Protein AF-A0A381YQD8-F1 (afdb_monomer)

Nearest PDB structures (foldseek):
  7cs5-assembly2_B  TM=6.255E-01  e=5.234E-01  Isatis tinctoria
  7cs8-assembly3_D  TM=5.989E-01  e=6.266E-01  Isatis tinctoria
  7cs6-assembly3_D  TM=5.491E-01  e=5.557E-01  Isatis tinctoria
  7cs6-assembly1_A  TM=5.492E-01  e=8.982E-01  Isatis tinctoria
  7cs4-assembly3_D  TM=5.505E-01  e=9.538E-01  Isatis tinctoria

Solvent-accessible surface area (backbone atoms only — not comparable to full-atom values): 13674 Å² total; per-residue (Å²): 61,40,41,60,42,48,83,52,38,51,61,46,43,26,57,56,71,33,52,57,56,94,80,40,80,40,36,38,32,33,15,45,89,93,20,38,68,34,30,52,37,39,42,54,53,38,46,75,72,71,41,49,61,48,72,42,50,60,88,48,46,27,66,57,33,54,73,45,79,85,61,90,80,53,38,36,56,48,69,80,65,54,73,66,57,50,50,51,51,52,48,29,41,36,72,17,55,72,41,85,61,46,48,26,30,78,45,73,44,62,42,98,84,70,48,69,48,100,54,46,28,44,30,42,57,65,34,79,94,74,70,41,65,81,45,75,32,60,46,58,77,60,56,65,68,61,42,24,47,22,74,69,51,63,71,67,70,44,76,78,34,96,44,48,41,78,36,49,89,78,60,27,36,38,35,51,48,70,78,60,90,66,50,81,75,62,79,50,62,64,63,51,48,54,52,47,51,51,53,52,52,49,52,51,52,49,32,67,75,62,32,69,71,37,46,47,42,32,30,51,80,68,56,92,57,72,59,42,49,58,46,53,50,53,41,42,76,74,59,36,42,77,46,89,124

Foldseek 3Di:
DEFEFDPLLVVSLLQLVLDDCVVPVEYEHEYAPVRQQLSVLSCVVCVVVVHHYDYDYLVCLLVVLLVPQVDDAAAYEDDPDDPVSSVSNQVSCCNRNVDRHWYKYWDFCQPPVRRTDLWIWIWTDDDVVVPDDTDITTGDFDDPVSLCSSQVHDPVVVVVAPQWDQDSSVSAIEREDEDDPPQVVPQDLVNLVVVLVVLLVVVVVCCVRRNPVRYAYEYEDFDPDHNSVVSVVVCVVSRYDYDPD

Sequence (245 aa):
MILPVGTSPVHVLRLALSLPPERFQNIILLVTERTADYGRRIHEILCSEGHQAEVIEGESLEGVLKQRTEVSDFSIIMGPGRKRDSLLMWRSVVSGAEKIPHIWVHHNVITSKGNTKDWEYIKALPNDFLGVKKEKHRLPEIEVENACLAYGFDPSDLEADDELEWDSRKCKFVLTVSPPSGAHTIHTKKGVQDWENLVLNKAQRIRKAFGMHAVEVWHTPLPSKGWWLTAKQRLTDAGFRGANK

Radius of gyration: 21.85 Å; Cα contacts (8 Å, |Δi|>4): 395; chains: 1; bounding box: 53×37×63 Å

pLDDT: mean 87.94, std 9.99, range [38.5, 97.94]

Secondary structure (DSSP, 8-state):
-EEE--S-HHHHHHHHHTS-TTT-S-EEEEE-GGGHHHHHHHHHHHHHTT--EEEEEGGGHHHHHHT-TT----EEEESSS-HHHHHHHHHHHHHHHSS-PEEEEEEEEE-TTSPEEEEEEEEEPPBGGGTB---EEEPPP--HHHHHHHHT--THHHHT-TTEEEETTTTEEEEEE-PPTTGGG---HHHHHHHHHHHHHHHHHHHHHH-TTTEEEEEPPPPSSTHHHHHHHHHHHTTEEEP--

Mean predicted aligned error: 6.21 Å

Organism: NCBI:txid408172

Structure (mmCIF, N/CA/C/O backbone):
data_AF-A0A381YQD8-F1
#
_entry.id   AF-A0A381YQD8-F1
#
loop_
_atom_site.group_PDB
_atom_site.id
_atom_site.type_symbol
_atom_site.label_atom_id
_atom_site.label_alt_id
_atom_site.label_comp_id
_atom_site.label_asym_id
_atom_site.label_entity_id
_atom_site.label_seq_id
_atom_site.pdbx_PDB_ins_code
_atom_site.Cartn_x
_atom_site.Cartn_y
_atom_site.Cartn_z
_atom_site.occupancy
_atom_site.B_iso_or_equiv
_atom_site.auth_seq_id
_atom_site.auth_comp_id
_atom_site.auth_asym_id
_atom_site.auth_atom_id
_atom_site.pdbx_PDB_model_num
ATOM 1 N N . MET A 1 1 ? -9.158 -0.879 16.970 1.00 93.62 1 MET A N 1
ATOM 2 C CA . MET A 1 1 ? -8.639 0.106 15.990 1.00 93.62 1 MET A CA 1
ATOM 3 C C . MET A 1 1 ? -9.416 -0.051 14.698 1.00 93.62 1 MET A C 1
ATOM 5 O O . MET A 1 1 ? -9.720 -1.182 14.368 1.00 93.62 1 MET A O 1
ATOM 9 N N . ILE A 1 2 ? -9.720 1.026 13.974 1.00 95.06 2 ILE A N 1
ATOM 10 C CA . ILE A 1 2 ? -10.342 0.977 12.644 1.00 95.06 2 ILE A CA 1
ATOM 11 C C . ILE A 1 2 ? -9.352 1.529 11.615 1.00 95.06 2 ILE A C 1
ATOM 13 O O . ILE A 1 2 ? -8.903 2.674 11.738 1.00 95.06 2 ILE A O 1
ATOM 17 N N . LEU A 1 3 ? -9.003 0.707 10.625 1.00 93.88 3 LEU A N 1
ATOM 18 C CA . LEU A 1 3 ? -8.021 0.991 9.581 1.00 93.88 3 LEU A CA 1
ATOM 19 C C . LEU A 1 3 ? -8.691 0.939 8.197 1.00 93.88 3 LEU A C 1
ATOM 21 O O . LEU A 1 3 ? -9.149 -0.130 7.801 1.00 93.88 3 LEU A O 1
ATOM 25 N N . PRO A 1 4 ? -8.741 2.042 7.428 1.00 92.88 4 PRO A N 1
ATOM 26 C CA . PRO A 1 4 ? -9.221 2.012 6.058 1.00 92.88 4 PRO A CA 1
ATOM 27 C C . PRO A 1 4 ? -8.206 1.314 5.150 1.00 92.88 4 PRO A C 1
ATOM 29 O O . PRO A 1 4 ? -7.024 1.670 5.111 1.00 92.88 4 PRO A O 1
ATOM 32 N N . VAL A 1 5 ? -8.685 0.340 4.380 1.00 91.75 5 VAL A N 1
ATOM 33 C CA . VAL A 1 5 ? -7.887 -0.410 3.410 1.00 91.75 5 VAL A CA 1
ATOM 34 C C . VAL A 1 5 ? -7.952 0.282 2.050 1.00 91.75 5 VAL A C 1
ATOM 36 O O . VAL A 1 5 ? -8.995 0.308 1.391 1.00 91.75 5 VAL A O 1
ATOM 39 N N . GLY A 1 6 ? -6.822 0.858 1.635 1.00 88.06 6 GLY A N 1
ATOM 40 C CA . GLY A 1 6 ? -6.647 1.511 0.334 1.00 88.06 6 GLY A CA 1
ATOM 41 C C . GLY A 1 6 ? -5.950 0.631 -0.710 1.00 88.06 6 GLY A C 1
ATOM 42 O O . GLY A 1 6 ? -5.865 -0.583 -0.573 1.00 88.06 6 GLY A O 1
ATOM 43 N N . THR A 1 7 ? -5.396 1.264 -1.749 1.00 87.69 7 THR A N 1
ATOM 44 C CA . THR A 1 7 ? -4.649 0.592 -2.834 1.00 87.69 7 THR A CA 1
ATOM 45 C C . THR A 1 7 ? -3.192 0.263 -2.487 1.00 87.69 7 THR A C 1
ATOM 47 O O . THR A 1 7 ? -2.464 -0.252 -3.329 1.00 87.69 7 THR A O 1
ATOM 50 N N . SER A 1 8 ? -2.760 0.570 -1.260 1.00 87.88 8 SER A N 1
ATOM 51 C CA . SER A 1 8 ? -1.451 0.201 -0.713 1.00 87.88 8 SER A CA 1
ATOM 52 C C . SER A 1 8 ? -1.648 -0.732 0.492 1.00 87.88 8 SER A C 1
ATOM 54 O O . SER A 1 8 ? -1.527 -0.290 1.639 1.00 87.88 8 SER A O 1
ATOM 56 N N . PRO A 1 9 ? -2.038 -2.001 0.262 1.00 92.06 9 PRO A N 1
ATOM 57 C CA . PRO A 1 9 ? -2.331 -2.964 1.323 1.00 92.06 9 PRO A CA 1
ATOM 58 C C . PRO A 1 9 ? -1.159 -3.191 2.274 1.00 92.06 9 PRO A C 1
ATOM 60 O O . PRO A 1 9 ? -1.366 -3.245 3.482 1.00 92.06 9 PRO A O 1
ATOM 63 N N . VAL A 1 10 ? 0.079 -3.232 1.773 1.00 93.25 10 VAL A N 1
ATOM 64 C CA . VAL A 1 10 ? 1.254 -3.446 2.633 1.00 93.25 10 VAL A CA 1
ATOM 65 C C . VAL A 1 10 ? 1.461 -2.294 3.614 1.00 93.25 10 VAL A C 1
ATOM 67 O O . VAL A 1 10 ? 1.830 -2.518 4.764 1.00 93.25 10 VAL A O 1
ATOM 70 N N . HIS A 1 11 ? 1.160 -1.055 3.218 1.00 90.25 11 HIS A N 1
ATOM 71 C CA . HIS A 1 11 ? 1.213 0.060 4.160 1.00 90.25 11 HIS A CA 1
ATOM 72 C C . HIS A 1 11 ? 0.168 -0.091 5.277 1.00 90.25 11 HIS A C 1
ATOM 74 O O . HIS A 1 11 ? 0.460 0.185 6.437 1.00 90.25 11 HIS A O 1
ATOM 80 N N . VAL A 1 12 ? -1.031 -0.581 4.951 1.00 92.62 12 VAL A N 1
ATOM 81 C CA . VAL A 1 12 ? -2.079 -0.866 5.946 1.00 92.62 12 VAL A CA 1
ATOM 82 C C . VAL A 1 12 ? -1.669 -2.019 6.863 1.00 92.62 12 VAL A C 1
ATOM 84 O O . VAL A 1 12 ? -1.849 -1.913 8.074 1.00 92.62 12 VAL A O 1
ATOM 87 N N . LEU A 1 13 ? -1.049 -3.068 6.316 1.00 95.38 13 LEU A N 1
ATOM 88 C CA . LEU A 1 13 ? -0.495 -4.178 7.091 1.00 95.38 13 LEU A CA 1
ATOM 89 C C . LEU A 1 13 ? 0.556 -3.694 8.100 1.00 95.38 13 LEU A C 1
ATOM 91 O O . LEU A 1 13 ? 0.474 -4.039 9.275 1.00 95.38 13 LEU A O 1
ATOM 95 N N . ARG A 1 14 ? 1.485 -2.819 7.688 1.00 93.69 14 ARG A N 1
ATOM 96 C CA . ARG A 1 14 ? 2.467 -2.198 8.600 1.00 93.69 14 ARG A CA 1
ATOM 97 C C . ARG A 1 14 ? 1.800 -1.448 9.739 1.00 93.69 14 ARG A C 1
ATOM 99 O O . ARG A 1 14 ? 2.228 -1.549 10.885 1.00 93.69 14 ARG A O 1
ATOM 106 N N . LEU A 1 15 ? 0.757 -0.681 9.423 1.00 93.69 15 LEU A N 1
ATOM 107 C CA . LEU A 1 15 ? 0.005 0.058 10.431 1.00 93.69 15 LEU A CA 1
ATOM 108 C C . LEU A 1 15 ? -0.646 -0.901 11.424 1.00 93.69 15 LEU A C 1
ATOM 110 O O . LEU A 1 15 ? -0.526 -0.668 12.620 1.00 93.69 15 LEU A O 1
ATOM 114 N N . ALA A 1 16 ? -1.264 -1.982 10.951 1.00 95.19 16 ALA A N 1
ATOM 115 C CA . ALA A 1 16 ? -1.908 -2.980 11.796 1.00 95.19 16 ALA A CA 1
ATOM 116 C C . ALA A 1 16 ? -0.915 -3.739 12.696 1.00 95.19 16 ALA A C 1
ATOM 118 O O . ALA A 1 16 ? -1.123 -3.785 13.904 1.00 95.19 16 ALA A O 1
ATOM 119 N N . LEU A 1 17 ? 0.192 -4.241 12.140 1.00 95.50 17 LEU A N 1
ATOM 120 C CA . LEU A 1 17 ? 1.226 -4.971 12.891 1.00 95.50 17 LEU A CA 1
ATOM 121 C C . LEU A 1 17 ? 1.981 -4.088 13.896 1.00 95.50 17 LEU A C 1
ATOM 123 O O . LEU A 1 17 ? 2.550 -4.583 14.861 1.00 95.50 17 LEU A O 1
ATOM 127 N N . SER A 1 18 ? 1.980 -2.765 13.708 1.00 94.12 18 SER A N 1
ATOM 128 C CA . SER A 1 18 ? 2.564 -1.842 14.690 1.00 94.12 18 SER A CA 1
ATOM 129 C C . SER A 1 18 ? 1.721 -1.668 15.962 1.00 94.12 18 SER A C 1
ATOM 131 O O . SER A 1 18 ? 2.170 -1.013 16.902 1.00 94.12 18 SER A O 1
ATOM 133 N N . LEU A 1 19 ? 0.491 -2.192 15.996 1.00 93.12 19 LEU A N 1
ATOM 134 C CA . LEU A 1 19 ? -0.439 -2.005 17.108 1.00 93.12 19 LEU A CA 1
ATOM 135 C C . LEU A 1 19 ? -0.226 -3.081 18.183 1.00 93.12 19 LEU A C 1
ATOM 137 O O . LEU A 1 19 ? -0.439 -4.255 17.892 1.00 93.12 19 LEU A O 1
ATOM 141 N N . PRO A 1 20 ? 0.106 -2.714 19.435 1.00 89.75 20 PRO A N 1
ATOM 142 C CA . PRO A 1 20 ? 0.277 -3.695 20.501 1.00 89.75 20 PRO A CA 1
ATOM 143 C C . PRO A 1 20 ? -1.051 -4.419 20.810 1.00 89.75 20 PRO A C 1
ATOM 145 O O . PRO A 1 20 ? -2.039 -3.736 21.117 1.00 89.75 20 PRO A O 1
ATOM 148 N N . PRO A 1 21 ? -1.102 -5.767 20.765 1.00 87.25 21 PRO A N 1
ATOM 149 C CA . PRO A 1 21 ? -2.326 -6.545 20.995 1.00 87.25 21 PRO A CA 1
ATOM 150 C C . PRO A 1 21 ? -2.993 -6.247 22.346 1.00 87.25 21 PRO A C 1
ATOM 152 O O . PRO A 1 21 ? -4.203 -6.042 22.418 1.00 87.25 21 PRO A O 1
ATOM 155 N N . GLU A 1 22 ? -2.200 -6.097 23.407 1.00 87.56 22 GLU A N 1
ATOM 156 C CA . GLU A 1 22 ? -2.657 -5.710 24.748 1.00 87.56 22 GLU A CA 1
ATOM 157 C C . GLU A 1 22 ? -3.343 -4.332 24.807 1.00 87.56 22 GLU A C 1
ATOM 159 O O . GLU A 1 22 ? -4.168 -4.089 25.689 1.00 87.56 22 GLU A O 1
ATOM 164 N N . ARG A 1 23 ? -3.050 -3.422 23.866 1.00 87.69 23 ARG A N 1
ATOM 165 C CA . ARG A 1 23 ? -3.703 -2.103 23.767 1.00 87.69 23 ARG A CA 1
ATOM 166 C C . ARG A 1 23 ? -4.932 -2.122 22.861 1.00 87.69 23 ARG A C 1
ATOM 168 O O . ARG A 1 23 ? -5.844 -1.310 23.058 1.00 87.69 23 ARG A O 1
ATOM 175 N N . PHE A 1 24 ? -4.939 -2.993 21.855 1.00 90.75 24 PHE A N 1
ATOM 176 C CA . PHE A 1 24 ? -5.951 -3.057 20.806 1.00 90.75 24 PHE A CA 1
ATOM 177 C C . PHE A 1 24 ? -6.514 -4.470 20.687 1.00 90.75 24 PHE A C 1
ATOM 179 O O . PHE A 1 24 ? -6.064 -5.262 19.870 1.00 90.75 24 PHE A O 1
ATOM 186 N N . GLN A 1 25 ? -7.579 -4.727 21.446 1.00 90.25 25 GLN A N 1
ATOM 187 C CA . GLN A 1 25 ? -8.257 -6.027 21.486 1.00 90.25 25 GLN A CA 1
ATOM 188 C C . GLN A 1 25 ? -8.797 -6.501 20.132 1.00 90.25 25 GLN A C 1
ATOM 190 O O . GLN A 1 25 ? -9.044 -7.687 19.972 1.00 90.25 25 GLN A O 1
ATOM 195 N N . ASN A 1 26 ? -9.041 -5.584 19.191 1.00 94.31 26 ASN A N 1
ATOM 196 C CA . ASN A 1 26 ? -9.534 -5.919 17.861 1.00 94.31 26 ASN A CA 1
ATOM 197 C C . ASN A 1 26 ? -9.165 -4.845 16.820 1.00 94.31 26 ASN A C 1
ATOM 199 O O . ASN A 1 26 ? -9.212 -3.633 17.100 1.00 94.31 26 ASN A O 1
ATOM 203 N N . ILE A 1 27 ? -8.833 -5.290 15.608 1.00 96.19 27 ILE A N 1
ATOM 204 C CA . ILE A 1 27 ? -8.509 -4.467 14.439 1.00 96.19 27 ILE A CA 1
ATOM 205 C C . ILE A 1 27 ? -9.602 -4.637 13.377 1.00 96.19 27 ILE A C 1
ATOM 207 O O . ILE A 1 27 ? -9.752 -5.689 12.773 1.00 96.19 27 ILE A O 1
ATOM 211 N N . ILE A 1 28 ? -10.333 -3.565 13.095 1.00 95.81 28 ILE A N 1
ATOM 212 C CA . ILE A 1 28 ? -11.324 -3.507 12.023 1.00 95.81 28 ILE A CA 1
ATOM 213 C C . ILE A 1 28 ? -10.639 -2.997 10.756 1.00 95.81 28 ILE A C 1
ATOM 215 O O . ILE A 1 28 ? -10.242 -1.831 10.689 1.00 95.81 28 ILE A O 1
ATOM 219 N N . LEU A 1 29 ? -10.532 -3.852 9.745 1.00 96.06 29 LEU A N 1
ATOM 220 C CA . LEU A 1 29 ? -10.112 -3.494 8.396 1.00 96.06 29 LEU A CA 1
ATOM 221 C C . LEU A 1 29 ? -11.336 -3.019 7.610 1.00 96.06 29 LEU A C 1
ATOM 223 O O . LEU A 1 29 ? -12.188 -3.810 7.206 1.00 96.06 29 LEU A O 1
ATOM 227 N N . LEU A 1 30 ? -11.430 -1.708 7.412 1.00 94.31 30 LEU A N 1
ATOM 228 C CA . LEU A 1 30 ? -12.540 -1.067 6.721 1.00 94.31 30 LEU A CA 1
ATOM 229 C C . LEU A 1 30 ? -12.284 -1.058 5.211 1.00 94.31 30 LEU A C 1
ATOM 231 O O . LEU A 1 30 ? -11.415 -0.328 4.727 1.00 94.31 30 LEU A O 1
ATOM 235 N N . VAL A 1 31 ? -13.040 -1.855 4.465 1.00 93.62 31 VAL A N 1
ATOM 236 C CA . VAL A 1 31 ? -12.849 -2.063 3.024 1.00 93.62 31 VAL A CA 1
ATOM 237 C C . VAL A 1 31 ? -13.951 -1.418 2.188 1.00 93.62 31 VAL A C 1
ATOM 239 O O . VAL A 1 31 ? -15.029 -1.068 2.666 1.00 93.62 31 VAL A O 1
ATOM 242 N N . THR A 1 32 ? -13.669 -1.283 0.899 1.00 91.00 32 THR A N 1
ATOM 243 C CA . THR A 1 32 ? -14.675 -1.096 -0.153 1.00 91.00 32 THR A CA 1
ATOM 244 C C . THR A 1 32 ? -14.750 -2.370 -0.985 1.00 91.00 32 THR A C 1
ATOM 246 O O . THR A 1 32 ? -13.824 -3.175 -0.921 1.00 91.00 32 THR A O 1
ATOM 249 N N . GLU A 1 33 ? -15.754 -2.510 -1.849 1.00 91.50 33 GLU A N 1
ATOM 250 C CA . GLU A 1 33 ? -15.809 -3.604 -2.835 1.00 91.50 33 GLU A CA 1
ATOM 251 C C . GLU A 1 33 ? -14.471 -3.774 -3.588 1.00 91.50 33 GLU A C 1
ATOM 253 O O . GLU A 1 33 ? -13.952 -4.876 -3.730 1.00 91.50 33 GLU A O 1
ATOM 258 N N . ARG A 1 34 ? -13.829 -2.659 -3.972 1.00 89.94 34 ARG A N 1
ATOM 259 C CA . ARG A 1 34 ? -12.546 -2.659 -4.702 1.00 89.94 34 ARG A CA 1
ATOM 260 C C . ARG A 1 34 ? -11.334 -3.066 -3.868 1.00 89.94 34 ARG A C 1
ATOM 262 O O . ARG A 1 34 ? -10.287 -3.355 -4.438 1.00 89.94 34 ARG A O 1
ATOM 269 N N . THR A 1 35 ? -11.427 -2.994 -2.544 1.00 91.94 35 THR A N 1
ATOM 270 C CA . THR A 1 35 ? -10.315 -3.275 -1.621 1.00 91.94 35 THR A CA 1
ATOM 271 C C . THR A 1 35 ? -10.612 -4.444 -0.682 1.00 91.94 35 THR A C 1
ATOM 273 O O . THR A 1 35 ? -9.809 -4.730 0.204 1.00 91.94 35 THR A O 1
ATOM 276 N N . ALA A 1 36 ? -11.727 -5.150 -0.891 1.00 94.69 36 ALA A N 1
ATOM 277 C CA . ALA A 1 36 ? -12.151 -6.281 -0.075 1.00 94.69 36 ALA A CA 1
ATOM 278 C C . ALA A 1 36 ? -11.122 -7.420 -0.0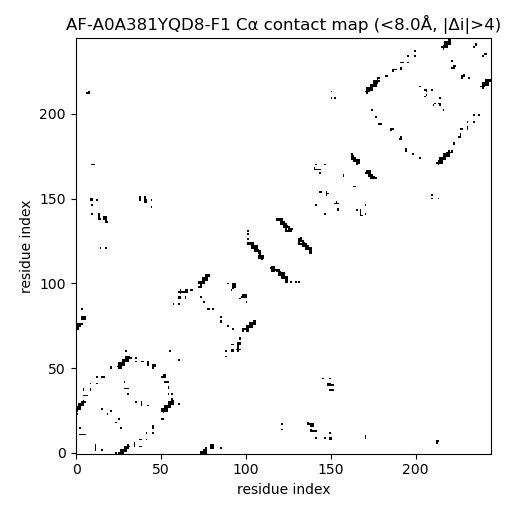95 1.00 94.69 36 ALA A C 1
ATOM 280 O O . ALA A 1 36 ? -10.760 -7.933 0.961 1.00 94.69 36 ALA A O 1
ATOM 281 N N . ASP A 1 37 ? -10.577 -7.754 -1.268 1.00 95.19 37 ASP A N 1
ATOM 282 C CA . ASP A 1 37 ? -9.542 -8.789 -1.409 1.00 95.19 37 ASP A CA 1
ATOM 283 C C . ASP A 1 37 ? -8.274 -8.456 -0.624 1.00 95.19 37 ASP A C 1
ATOM 285 O O . ASP A 1 37 ? -7.726 -9.314 0.065 1.00 95.19 37 ASP A O 1
ATOM 289 N N . TYR A 1 38 ? -7.847 -7.192 -0.665 1.00 94.81 38 TYR A N 1
ATOM 290 C CA . TYR A 1 38 ? -6.740 -6.710 0.154 1.00 94.81 38 TYR A CA 1
ATOM 291 C C . TYR A 1 38 ? -7.043 -6.833 1.646 1.00 94.81 38 TYR A C 1
ATOM 293 O O . TYR A 1 38 ? -6.199 -7.304 2.400 1.00 94.81 38 TYR A O 1
ATOM 301 N N . GLY A 1 39 ? -8.248 -6.454 2.079 1.00 96.44 39 GLY A N 1
ATOM 302 C CA . GLY A 1 39 ? -8.653 -6.601 3.475 1.00 96.44 39 GLY A CA 1
ATOM 303 C C . GLY A 1 39 ? -8.638 -8.054 3.942 1.00 96.44 39 GLY A C 1
ATOM 304 O O . GLY A 1 39 ? -8.127 -8.325 5.023 1.00 96.44 39 GLY A O 1
ATOM 305 N N . ARG A 1 40 ? -9.123 -8.990 3.116 1.00 97.81 40 ARG A N 1
ATOM 306 C CA . ARG A 1 40 ? -9.115 -10.430 3.426 1.00 97.81 40 ARG A CA 1
ATOM 307 C C . ARG A 1 40 ? -7.700 -10.984 3.590 1.00 97.81 40 ARG A C 1
ATOM 309 O O . ARG A 1 40 ? -7.420 -11.627 4.593 1.00 97.81 40 ARG A O 1
ATOM 316 N N . ARG A 1 41 ? -6.791 -10.657 2.671 1.00 97.06 41 ARG A N 1
ATOM 317 C CA . ARG A 1 41 ? -5.386 -11.103 2.738 1.00 97.06 41 ARG A CA 1
ATOM 318 C C . ARG A 1 41 ? -4.645 -10.508 3.935 1.00 97.06 41 ARG A C 1
ATOM 320 O O . ARG A 1 41 ? -3.916 -11.208 4.624 1.00 97.06 41 ARG A O 1
ATOM 327 N N . ILE A 1 42 ? -4.857 -9.221 4.226 1.00 97.38 42 ILE A N 1
ATOM 328 C CA . ILE A 1 42 ? -4.289 -8.588 5.428 1.00 97.38 42 ILE A CA 1
ATOM 329 C C . ILE A 1 42 ? -4.841 -9.261 6.689 1.00 97.38 42 ILE A C 1
ATOM 331 O O . ILE A 1 42 ? -4.078 -9.528 7.609 1.00 97.38 42 ILE A O 1
ATOM 335 N N . HIS A 1 43 ? -6.144 -9.545 6.738 1.00 97.94 43 HIS A N 1
ATOM 336 C CA . HIS A 1 43 ? -6.770 -10.248 7.856 1.00 97.94 43 HIS A CA 1
ATOM 337 C C . HIS A 1 43 ? -6.136 -11.624 8.097 1.00 97.94 43 HIS A C 1
ATOM 339 O O . HIS A 1 43 ? -5.805 -11.932 9.237 1.00 97.94 43 HIS A O 1
ATOM 345 N N . GLU A 1 44 ? -5.908 -12.414 7.044 1.00 97.31 44 GLU A N 1
ATOM 346 C CA . GLU A 1 44 ? -5.226 -13.713 7.144 1.00 97.31 44 GLU A CA 1
ATOM 347 C C . GLU A 1 44 ? -3.844 -13.584 7.803 1.00 97.31 44 GLU A C 1
ATOM 349 O O . GLU A 1 44 ? -3.564 -14.302 8.763 1.00 97.31 44 GLU A O 1
ATOM 354 N N . ILE A 1 45 ? -3.032 -12.615 7.359 1.00 97.06 45 ILE A N 1
ATOM 355 C CA . ILE A 1 45 ? -1.704 -12.343 7.936 1.00 97.06 45 ILE A CA 1
ATOM 356 C C . ILE A 1 45 ? -1.819 -11.920 9.407 1.00 97.06 45 ILE A C 1
ATOM 358 O O . ILE A 1 45 ? -1.090 -12.408 10.266 1.00 97.06 45 ILE A O 1
ATOM 362 N N . LEU A 1 46 ? -2.747 -11.017 9.732 1.00 96.88 46 LEU A N 1
ATOM 363 C CA . LEU A 1 46 ? -2.927 -10.547 11.107 1.00 96.88 46 LEU A CA 1
ATOM 364 C C . LEU A 1 46 ? -3.315 -11.686 12.052 1.00 96.88 46 LEU A C 1
ATOM 366 O O . LEU A 1 46 ? -2.762 -11.783 13.146 1.00 96.88 46 LEU A O 1
ATOM 370 N N . CYS A 1 47 ? -4.221 -12.565 11.625 1.00 95.06 47 CYS A N 1
ATOM 371 C CA . CYS A 1 47 ? -4.623 -13.717 12.420 1.00 95.06 47 CYS A CA 1
ATOM 372 C C . CYS A 1 47 ? -3.478 -14.719 12.615 1.00 95.06 47 CYS A C 1
ATOM 374 O O . CYS A 1 47 ? -3.339 -15.247 13.719 1.00 95.06 47 CYS A O 1
ATOM 376 N N . SER A 1 48 ? -2.634 -14.959 11.600 1.00 94.31 48 SER A N 1
ATOM 377 C CA . SER A 1 48 ? -1.454 -15.823 11.765 1.00 94.31 48 SER A CA 1
ATOM 378 C C . SER A 1 48 ? -0.415 -15.238 12.725 1.00 94.31 48 SER A C 1
ATOM 380 O O . SER A 1 48 ? 0.258 -15.991 13.421 1.00 94.3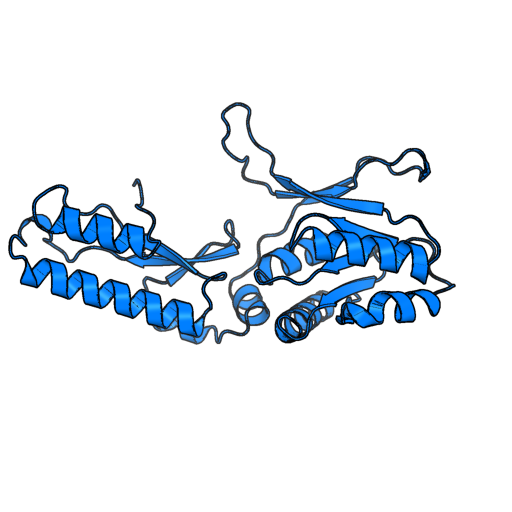1 48 SER A O 1
ATOM 382 N N . GLU A 1 49 ? -0.339 -13.910 12.820 1.00 92.56 49 GLU A N 1
ATOM 383 C CA . GLU A 1 49 ? 0.521 -13.176 13.762 1.00 92.56 49 GLU A CA 1
ATOM 384 C C . GLU A 1 49 ? -0.126 -12.998 15.156 1.00 92.56 49 GLU A C 1
ATOM 386 O O . GLU A 1 49 ? 0.396 -12.292 16.017 1.00 92.56 49 GLU A O 1
ATOM 391 N N . GLY A 1 50 ? -1.282 -13.626 15.408 1.00 92.38 50 GLY A N 1
ATOM 392 C CA . GLY A 1 50 ? -1.956 -13.611 16.711 1.00 92.38 50 GLY A CA 1
ATOM 393 C C . GLY A 1 50 ? -2.789 -12.358 17.001 1.00 92.38 50 GLY A C 1
ATOM 394 O O . GLY A 1 50 ? -3.296 -12.203 18.115 1.00 92.38 50 GLY A O 1
ATOM 395 N N . HIS A 1 51 ? -2.982 -11.473 16.021 1.00 94.62 51 HIS A N 1
ATOM 396 C CA . HIS A 1 51 ? -3.888 -10.337 16.160 1.00 94.62 51 HIS A CA 1
ATOM 397 C C . HIS A 1 51 ? -5.347 -10.766 15.960 1.00 94.62 51 HIS A C 1
ATOM 399 O O . HIS A 1 51 ? -5.689 -11.519 15.048 1.00 94.62 51 HIS A O 1
ATOM 405 N N . GLN A 1 52 ? -6.237 -10.209 16.781 1.00 95.50 52 GLN A N 1
ATOM 406 C CA . GLN A 1 52 ? -7.676 -10.258 16.534 1.00 95.50 52 GLN A CA 1
ATOM 407 C C . GLN A 1 52 ? -8.034 -9.179 15.511 1.00 95.50 52 GLN A C 1
ATOM 409 O O . GLN A 1 52 ? -7.788 -7.987 15.738 1.00 95.50 52 GLN A O 1
ATOM 414 N N . ALA A 1 53 ? -8.583 -9.597 14.376 1.00 97.06 53 ALA A N 1
ATOM 415 C CA . ALA A 1 53 ? -8.964 -8.703 13.300 1.00 97.06 53 ALA A CA 1
ATOM 416 C C . ALA A 1 53 ? -10.275 -9.145 12.649 1.00 97.06 53 ALA A C 1
ATOM 418 O O . ALA A 1 53 ? -10.682 -10.296 12.747 1.00 97.06 53 ALA A O 1
ATOM 419 N N . GLU A 1 54 ? -10.914 -8.221 11.943 1.00 96.69 54 GLU A N 1
ATOM 420 C CA . GLU A 1 54 ? -12.085 -8.496 11.116 1.00 96.69 54 GLU A CA 1
ATOM 421 C C . GLU A 1 54 ? -12.129 -7.554 9.913 1.00 96.69 54 GLU A C 1
ATOM 423 O O . GLU A 1 54 ? -11.544 -6.467 9.928 1.00 96.69 54 GLU A O 1
ATOM 428 N N . VAL A 1 55 ? -12.860 -7.955 8.876 1.00 97.31 55 VAL A N 1
ATOM 429 C CA . VAL A 1 55 ? -13.052 -7.162 7.659 1.00 97.31 55 VAL A CA 1
ATOM 430 C C . VAL A 1 55 ? -14.494 -6.679 7.607 1.00 97.31 55 VAL A C 1
ATOM 432 O O . VAL A 1 55 ? -15.420 -7.484 7.643 1.00 97.31 55 VAL A O 1
ATOM 435 N N . ILE A 1 56 ? -14.685 -5.363 7.512 1.00 95.06 56 ILE A N 1
ATOM 436 C CA . ILE A 1 56 ? -16.008 -4.733 7.458 1.00 95.06 56 ILE A C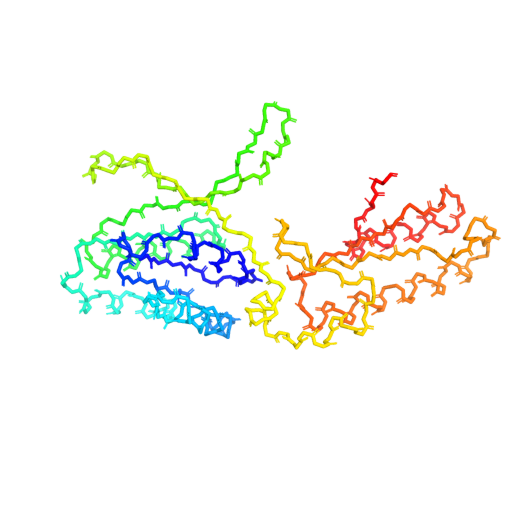A 1
ATOM 437 C C . ILE A 1 56 ? -16.077 -3.813 6.246 1.00 95.06 56 ILE A C 1
ATOM 439 O O . ILE A 1 56 ? -15.171 -3.017 5.999 1.00 95.06 56 ILE A O 1
ATOM 443 N N . GLU A 1 57 ? -17.179 -3.873 5.508 1.00 91.62 57 GLU A N 1
ATOM 444 C CA . GLU A 1 57 ? -17.446 -2.920 4.434 1.00 91.62 57 GLU A CA 1
ATOM 445 C C . GLU A 1 57 ? -17.810 -1.534 4.975 1.00 91.62 57 GLU A C 1
ATOM 447 O O . GLU A 1 57 ? -18.576 -1.399 5.931 1.00 91.62 57 GLU A O 1
ATOM 452 N N . GLY A 1 58 ? -17.299 -0.491 4.315 1.00 82.56 58 GLY A N 1
ATOM 453 C CA . GLY A 1 58 ? -17.473 0.917 4.686 1.00 82.56 58 GLY A CA 1
ATOM 454 C C . GLY A 1 58 ? -18.898 1.309 5.080 1.00 82.56 58 GLY A C 1
ATOM 455 O O . GLY A 1 58 ? -19.103 1.948 6.109 1.00 82.56 58 GLY A O 1
ATOM 456 N N . GLU A 1 59 ? -19.877 0.901 4.275 1.00 83.12 59 GLU A N 1
ATOM 457 C CA . GLU A 1 59 ? -21.293 1.249 4.454 1.00 83.12 59 GLU A CA 1
ATOM 458 C C . GLU A 1 59 ? -21.935 0.544 5.656 1.00 83.12 59 GLU A C 1
ATOM 460 O O . GLU A 1 59 ? -22.888 1.054 6.243 1.00 83.12 59 GLU A O 1
ATOM 465 N N . SER A 1 60 ? -21.374 -0.591 6.074 1.00 90.25 60 SER A N 1
ATOM 466 C CA . SER A 1 60 ? -21.875 -1.377 7.202 1.00 90.25 60 SER A CA 1
ATOM 467 C C . SER A 1 60 ? -21.328 -0.909 8.551 1.00 90.25 60 SER A C 1
ATOM 469 O O . SER A 1 60 ? -21.842 -1.320 9.592 1.00 90.25 60 SER A O 1
ATOM 471 N N . LEU A 1 61 ? -20.304 -0.044 8.569 1.00 92.81 61 LEU A N 1
ATOM 472 C CA . LEU A 1 61 ? -19.584 0.296 9.796 1.00 92.81 61 LEU A CA 1
ATOM 473 C C . LEU A 1 61 ? -20.501 0.873 10.878 1.00 92.81 61 LEU A C 1
ATOM 475 O O . LEU A 1 61 ? -20.458 0.407 12.011 1.00 92.81 61 LEU A O 1
ATOM 479 N N . GLU A 1 62 ? -21.344 1.855 10.549 1.00 94.19 62 GLU A N 1
ATOM 480 C CA . GLU A 1 62 ? -22.240 2.473 11.536 1.00 94.19 62 GLU A CA 1
ATOM 481 C C . GLU A 1 62 ? -23.164 1.431 12.186 1.00 94.19 62 GLU A C 1
ATOM 483 O O . GLU A 1 62 ? -23.290 1.389 13.409 1.00 94.19 62 GLU A O 1
ATOM 488 N N . GLY A 1 63 ? -23.775 0.560 11.376 1.00 93.00 63 GLY A N 1
ATOM 489 C CA . GLY A 1 63 ? -24.678 -0.486 11.854 1.00 93.00 63 GLY A CA 1
ATOM 490 C C . GLY A 1 63 ? -23.976 -1.514 12.740 1.00 93.00 63 GLY A C 1
ATOM 491 O O . GLY A 1 63 ? -24.512 -1.880 13.785 1.00 93.00 63 GLY A O 1
ATOM 492 N N . VAL A 1 64 ? -22.759 -1.928 12.372 1.00 92.50 64 VAL A N 1
ATOM 493 C CA . VAL A 1 64 ? -21.955 -2.847 13.190 1.00 92.50 64 VAL A CA 1
ATOM 494 C C . VAL A 1 64 ? -21.574 -2.208 14.525 1.00 92.50 64 VAL A C 1
ATOM 496 O O . VAL A 1 64 ? -21.627 -2.868 15.559 1.00 92.50 64 VAL A O 1
ATOM 499 N N . LEU A 1 65 ? -21.219 -0.922 14.534 1.00 93.19 65 LEU A N 1
ATOM 500 C CA . LEU A 1 65 ? -20.835 -0.228 15.763 1.00 93.19 65 LEU A CA 1
ATOM 501 C C . LEU A 1 65 ? -22.009 -0.038 16.733 1.00 93.19 65 LEU A C 1
ATOM 503 O O . LEU A 1 65 ? -21.799 -0.177 17.935 1.00 93.19 65 LEU A O 1
ATOM 507 N N . LYS A 1 66 ? -23.240 0.160 16.236 1.00 93.38 66 LYS A N 1
ATOM 508 C CA . LYS A 1 66 ? -24.455 0.216 17.082 1.00 93.38 66 LYS A CA 1
ATOM 509 C C . LYS A 1 66 ? -24.695 -1.061 17.880 1.00 93.38 66 LYS A C 1
ATOM 511 O O . LYS A 1 66 ? -25.301 -1.019 18.944 1.00 93.38 66 LYS A O 1
ATOM 516 N N . GLN A 1 67 ? -24.219 -2.197 17.377 1.00 91.50 67 GLN A N 1
ATOM 517 C CA . GLN A 1 67 ? -24.360 -3.495 18.037 1.00 91.50 67 GLN A CA 1
ATOM 518 C C . GLN A 1 67 ? -23.258 -3.751 19.083 1.00 91.50 67 GLN A C 1
ATOM 520 O O . GLN A 1 67 ? -23.288 -4.771 19.764 1.00 91.50 67 GLN A O 1
ATOM 525 N N . ARG A 1 68 ? -22.276 -2.845 19.228 1.00 89.25 68 ARG A N 1
ATOM 526 C CA . ARG A 1 68 ? -21.100 -3.004 20.103 1.00 89.25 68 ARG A CA 1
ATOM 527 C C . ARG A 1 68 ? -21.158 -2.095 21.322 1.00 89.25 68 ARG A C 1
ATOM 529 O O . ARG A 1 68 ? -20.256 -1.292 21.558 1.00 89.25 68 ARG A O 1
ATOM 536 N N . THR A 1 69 ? -22.209 -2.251 22.116 1.00 82.19 69 THR A N 1
ATOM 537 C CA . THR A 1 69 ? -22.441 -1.456 23.333 1.00 82.19 69 THR A CA 1
ATOM 538 C C . THR A 1 69 ? -21.384 -1.688 24.416 1.00 82.19 69 THR A C 1
ATOM 540 O O . THR A 1 69 ? -21.079 -0.777 25.178 1.00 82.19 69 THR A O 1
ATOM 543 N N . GLU A 1 70 ? -20.775 -2.876 24.441 1.00 84.75 70 GLU A N 1
ATOM 544 C CA . GLU A 1 70 ? -19.777 -3.281 25.444 1.00 84.75 70 GLU A CA 1
ATOM 545 C C . GLU A 1 70 ? -18.376 -2.677 25.211 1.00 84.75 70 GLU A C 1
ATOM 547 O O . GLU A 1 70 ? -17.512 -2.727 26.086 1.00 84.75 70 GLU A O 1
ATOM 552 N N . VAL A 1 71 ? -1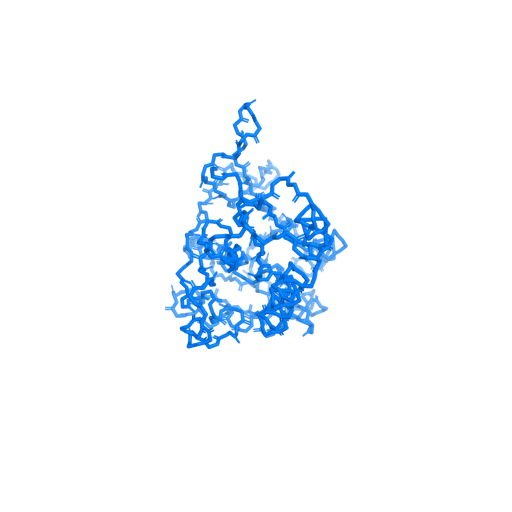8.099 -2.122 24.024 1.00 83.56 71 VAL A N 1
ATOM 553 C CA . VAL A 1 71 ? -16.754 -1.628 23.682 1.00 83.56 71 VAL A CA 1
ATOM 554 C C . VAL A 1 71 ? -16.520 -0.271 24.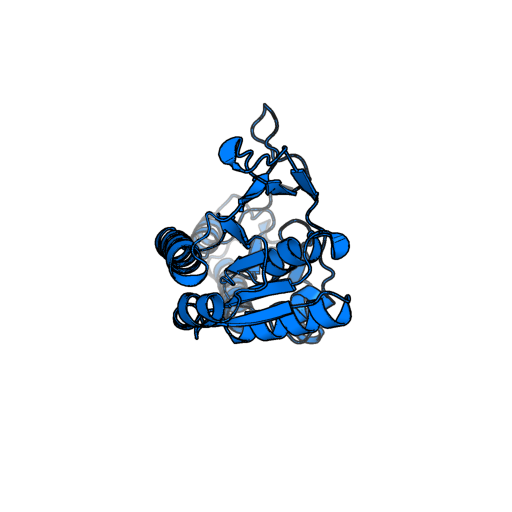330 1.00 83.56 71 VAL A C 1
ATOM 556 O O . VAL A 1 71 ? -17.248 0.676 24.038 1.00 83.56 71 VAL A O 1
ATOM 559 N N . SER A 1 72 ? -15.482 -0.141 25.165 1.00 79.88 72 SER A N 1
ATOM 560 C CA . SER A 1 72 ? -15.212 1.090 25.921 1.00 79.88 72 SER A CA 1
ATOM 561 C C . SER A 1 72 ? -14.841 2.273 25.025 1.00 79.88 72 SER A C 1
ATOM 563 O O . SER A 1 72 ? -15.459 3.324 25.160 1.00 79.88 72 SER A O 1
ATOM 565 N N . ASP A 1 73 ? -13.930 2.086 24.066 1.00 87.56 73 ASP A N 1
ATOM 566 C CA . ASP A 1 73 ? -13.379 3.157 23.231 1.00 87.56 73 ASP A CA 1
ATOM 567 C C . ASP A 1 73 ? -13.074 2.690 21.806 1.00 87.56 73 ASP A C 1
ATOM 569 O O . ASP A 1 73 ? -12.752 1.527 21.554 1.00 87.56 73 ASP A O 1
ATOM 573 N N . PHE A 1 74 ? -13.069 3.641 20.871 1.00 91.62 74 PHE A N 1
ATOM 574 C CA . PHE A 1 74 ? -12.677 3.405 19.485 1.00 91.62 74 PHE A CA 1
ATOM 575 C C . PHE A 1 74 ? -11.477 4.263 19.109 1.00 91.62 74 PHE A C 1
ATOM 577 O O . PHE A 1 74 ? -11.375 5.432 19.463 1.00 91.62 74 PHE A O 1
ATOM 584 N N . SER A 1 75 ? -10.556 3.675 18.354 1.00 93.31 75 SER A N 1
ATOM 585 C CA . SER A 1 75 ? -9.463 4.393 17.699 1.00 93.31 75 SER A CA 1
ATOM 586 C C . SER A 1 75 ? -9.613 4.265 16.196 1.00 93.31 75 SER A C 1
ATOM 588 O O . SER A 1 75 ? -9.940 3.181 15.714 1.00 93.31 75 SER A O 1
ATOM 590 N N . ILE A 1 76 ? -9.341 5.344 15.475 1.00 93.62 76 ILE A N 1
ATOM 591 C CA . ILE A 1 76 ? -9.347 5.383 14.015 1.00 93.62 76 ILE A CA 1
ATOM 592 C C . ILE A 1 76 ? -8.008 5.902 13.510 1.00 93.62 76 ILE A C 1
ATOM 594 O O . ILE A 1 76 ? -7.381 6.739 14.165 1.00 93.62 76 ILE A O 1
ATOM 598 N N . ILE A 1 77 ? -7.606 5.481 12.315 1.00 90.62 77 ILE A N 1
ATOM 599 C CA . ILE A 1 77 ? -6.488 6.111 11.616 1.00 90.62 77 ILE A CA 1
ATOM 600 C C . ILE A 1 77 ? -6.964 7.122 10.570 1.00 90.62 77 ILE A C 1
ATOM 602 O O . ILE A 1 77 ? -7.745 6.827 9.671 1.00 90.62 77 ILE A O 1
ATOM 606 N N . MET A 1 78 ? -6.444 8.335 10.667 1.00 84.81 78 MET A N 1
ATOM 607 C CA . MET A 1 78 ? -6.626 9.399 9.692 1.00 84.81 78 MET A CA 1
ATOM 608 C C . MET A 1 78 ? -5.350 9.513 8.854 1.00 84.81 78 MET A C 1
ATOM 610 O O . MET A 1 78 ? -4.257 9.673 9.396 1.00 84.81 78 MET A O 1
ATOM 614 N N . GLY A 1 79 ? -5.465 9.435 7.528 1.00 69.75 79 GLY A N 1
ATOM 615 C CA . GLY A 1 79 ? -4.310 9.579 6.637 1.00 69.75 79 GLY A CA 1
ATOM 616 C C . GLY A 1 79 ? -4.456 8.823 5.319 1.00 69.75 79 GLY A C 1
ATOM 617 O O . GLY A 1 79 ? -4.646 9.469 4.290 1.00 69.75 79 GLY A O 1
ATOM 618 N N . PRO A 1 80 ? -4.358 7.481 5.317 1.00 65.38 80 PRO A N 1
ATOM 619 C CA . PRO A 1 80 ? -4.478 6.704 4.090 1.00 65.38 80 PRO A CA 1
ATOM 620 C C . PRO A 1 80 ? -5.905 6.776 3.524 1.00 65.38 80 PRO A C 1
ATOM 622 O O . PRO A 1 80 ? -6.886 6.634 4.252 1.00 65.38 80 PRO A O 1
ATOM 625 N N . GLY A 1 81 ? -6.015 6.997 2.210 1.00 68.62 81 GLY A N 1
ATOM 626 C CA . GLY A 1 81 ? -7.292 7.083 1.491 1.00 68.62 81 GLY A CA 1
ATOM 627 C C . GLY A 1 81 ? -7.730 8.511 1.147 1.00 68.62 81 GLY A C 1
ATOM 628 O O . GLY A 1 81 ? -6.960 9.469 1.227 1.00 68.62 81 GLY A O 1
ATOM 629 N N . ARG A 1 82 ? -8.978 8.667 0.688 1.00 75.44 82 ARG A N 1
ATOM 630 C CA . ARG A 1 82 ? -9.527 9.983 0.327 1.00 75.44 82 ARG A CA 1
ATOM 631 C C . ARG A 1 82 ? -10.051 10.677 1.581 1.00 75.44 82 ARG A C 1
ATOM 633 O O . ARG A 1 82 ? -10.705 10.050 2.405 1.00 75.44 82 ARG A O 1
ATOM 640 N N . LYS A 1 83 ? -9.891 12.005 1.663 1.00 78.81 83 LYS A N 1
ATOM 641 C CA . LYS A 1 83 ? -10.421 12.832 2.772 1.00 78.81 83 LYS A CA 1
ATOM 642 C C . LYS A 1 83 ? -11.899 12.553 3.080 1.00 78.81 83 LYS A C 1
ATOM 644 O O . LYS A 1 83 ? -12.292 12.529 4.240 1.00 78.81 83 LYS A O 1
ATOM 649 N N . ARG A 1 84 ? -12.709 12.334 2.038 1.00 81.56 84 ARG A N 1
ATOM 650 C CA . ARG A 1 84 ? -14.132 11.991 2.173 1.00 81.56 84 ARG A CA 1
ATOM 651 C C . ARG A 1 84 ? -14.335 10.684 2.941 1.00 81.56 84 ARG A C 1
ATOM 653 O O . ARG A 1 84 ? -15.184 10.646 3.821 1.00 81.56 84 ARG A O 1
ATOM 660 N N . ASP A 1 85 ? -13.552 9.655 2.636 1.00 82.19 85 ASP A N 1
ATOM 661 C CA . ASP A 1 85 ? -13.666 8.336 3.268 1.00 82.19 85 ASP A CA 1
ATOM 662 C C . ASP A 1 85 ? -13.288 8.427 4.758 1.00 82.19 85 ASP A C 1
ATOM 664 O O . ASP A 1 85 ? -13.988 7.899 5.618 1.00 82.19 85 ASP A O 1
ATOM 668 N N . SER A 1 86 ? -12.254 9.209 5.088 1.00 84.44 86 SER A N 1
ATOM 669 C CA . SER A 1 86 ? -11.865 9.486 6.477 1.00 84.44 86 SER A CA 1
ATOM 670 C C . SER A 1 86 ? -12.959 10.207 7.280 1.00 84.44 86 SER A C 1
ATOM 672 O O . SER A 1 86 ? -13.207 9.866 8.437 1.00 84.44 86 SER A O 1
ATOM 674 N N . LEU A 1 87 ? -13.651 11.180 6.672 1.00 86.69 87 LEU A N 1
ATOM 675 C CA . LEU A 1 87 ? -14.776 11.882 7.308 1.00 86.69 87 LEU A CA 1
ATOM 676 C C . LEU A 1 87 ? -15.998 10.974 7.497 1.00 86.69 87 LEU A C 1
ATOM 678 O O . LEU A 1 87 ? -16.667 11.057 8.526 1.00 86.69 87 LEU A O 1
ATOM 682 N N . LEU A 1 88 ? -16.285 10.105 6.525 1.00 87.69 88 LEU A N 1
ATOM 683 C CA . LEU A 1 88 ? -17.366 9.122 6.632 1.00 87.69 88 LEU A CA 1
ATOM 684 C C . LEU A 1 88 ? -17.091 8.111 7.745 1.00 87.69 88 LEU A C 1
ATOM 686 O O . LEU A 1 88 ? -17.993 7.816 8.526 1.00 87.69 88 LEU A O 1
ATOM 690 N N . MET A 1 89 ? -15.849 7.644 7.873 1.00 90.50 89 MET A N 1
ATOM 691 C CA . MET A 1 89 ? -15.441 6.772 8.973 1.00 90.50 89 MET A CA 1
ATOM 692 C C . MET A 1 89 ? -15.612 7.466 10.329 1.00 90.50 89 MET A C 1
ATOM 694 O O . MET A 1 89 ? -16.236 6.897 11.219 1.00 90.50 89 MET A O 1
ATOM 698 N N . TRP A 1 90 ? -15.136 8.711 10.478 1.00 91.62 90 TRP A N 1
ATOM 699 C CA . TRP A 1 90 ? -15.358 9.496 11.700 1.00 91.62 90 TRP A CA 1
ATOM 700 C C . TRP A 1 90 ? -16.843 9.584 12.053 1.00 91.62 90 TRP A C 1
ATOM 702 O O . TRP A 1 90 ? -17.235 9.254 13.171 1.00 91.62 90 TRP A O 1
ATOM 712 N N . ARG A 1 91 ? -17.675 9.993 11.086 1.00 91.94 91 ARG A N 1
ATOM 713 C CA . ARG A 1 91 ? -19.123 10.123 11.277 1.00 91.94 91 ARG A CA 1
ATOM 714 C C . ARG A 1 91 ? -19.751 8.796 11.696 1.00 91.94 91 ARG A C 1
ATOM 716 O O . ARG A 1 91 ? -20.533 8.788 12.634 1.00 91.94 91 ARG A O 1
ATOM 723 N N . SER A 1 92 ? -19.385 7.699 11.041 1.00 92.69 92 SER A N 1
ATOM 724 C CA . SER A 1 92 ? -19.930 6.369 11.335 1.00 92.69 92 SER A CA 1
ATOM 725 C C . SER A 1 92 ? -19.579 5.908 12.746 1.00 92.69 92 SER A C 1
ATOM 727 O O . SER A 1 92 ? -20.403 5.285 13.404 1.00 92.69 92 SER A O 1
ATOM 729 N N . VAL A 1 93 ? -18.385 6.245 13.244 1.00 93.25 93 VAL A N 1
ATOM 730 C CA . VAL A 1 93 ? -18.009 5.941 14.631 1.00 93.25 93 VAL A CA 1
ATOM 731 C C . VAL A 1 93 ? -18.789 6.798 15.618 1.00 93.25 93 VAL A C 1
ATOM 733 O O . VAL A 1 93 ? -19.351 6.258 16.563 1.00 93.25 93 VAL A O 1
ATOM 736 N N . VAL A 1 94 ? -18.888 8.107 15.379 1.00 93.12 94 VAL A N 1
ATOM 737 C CA . VAL A 1 94 ? -19.638 9.008 16.267 1.00 93.12 94 VAL A CA 1
ATOM 738 C C . VAL A 1 94 ? -21.124 8.661 16.295 1.00 93.12 94 VAL A C 1
ATOM 740 O O . VAL A 1 94 ? -21.713 8.631 17.363 1.00 93.12 94 VAL A O 1
ATOM 743 N N . SER A 1 95 ? -21.741 8.383 15.148 1.00 92.38 95 SER A N 1
ATOM 744 C CA . SER A 1 95 ? -23.170 8.059 15.062 1.00 92.38 95 SER A CA 1
ATOM 745 C C . SER A 1 95 ? -23.488 6.608 15.424 1.00 92.38 95 SER A C 1
ATOM 747 O O . SER A 1 95 ? -24.596 6.324 15.865 1.00 92.38 95 SER A O 1
ATOM 749 N N . GLY A 1 96 ? -22.549 5.686 15.207 1.00 90.88 96 GLY A N 1
ATOM 750 C CA . GLY A 1 96 ? -22.755 4.262 15.453 1.00 90.88 96 GLY A CA 1
ATOM 751 C C . GLY A 1 96 ? -22.416 3.849 16.880 1.00 90.88 96 GLY A C 1
ATOM 752 O O . GLY A 1 96 ? -23.207 3.175 17.524 1.00 90.88 96 GLY A O 1
ATOM 753 N N . ALA A 1 97 ? -21.254 4.268 17.381 1.00 89.56 97 ALA A N 1
ATOM 754 C CA . ALA A 1 97 ? -20.805 3.953 18.736 1.00 89.56 97 ALA A CA 1
ATOM 755 C C . ALA A 1 97 ? -21.183 5.023 19.772 1.00 89.56 97 ALA A C 1
ATOM 757 O O . ALA A 1 97 ? -20.907 4.824 20.952 1.00 89.56 97 ALA A O 1
ATOM 758 N N . GLU A 1 98 ? -21.731 6.167 19.339 1.00 89.19 98 GLU A N 1
ATOM 759 C CA . GLU A 1 98 ? -22.051 7.327 20.193 1.00 89.19 98 GLU A CA 1
ATOM 760 C C . GLU A 1 98 ? -20.842 7.845 20.994 1.00 89.19 98 GLU A C 1
ATOM 762 O O . GLU A 1 98 ? -20.959 8.359 22.106 1.00 89.19 98 GLU A O 1
ATOM 767 N N . LYS A 1 99 ? -19.641 7.711 20.413 1.00 87.06 99 LYS A N 1
ATOM 768 C CA . LYS A 1 99 ? -18.355 8.021 21.056 1.00 87.06 99 LYS A CA 1
ATOM 769 C C . LYS A 1 99 ? -17.453 8.854 20.160 1.00 87.06 99 LYS A C 1
ATOM 771 O O . LYS A 1 99 ? -17.469 8.727 18.937 1.00 87.06 99 LYS A O 1
ATOM 776 N N . ILE A 1 100 ? -16.608 9.675 20.782 1.00 89.44 100 ILE A N 1
ATOM 777 C CA . ILE A 1 100 ? -15.547 10.413 20.088 1.00 89.44 100 ILE A CA 1
ATOM 778 C C . ILE A 1 100 ? -14.342 9.476 19.929 1.00 89.44 100 ILE A C 1
ATOM 780 O O . ILE A 1 100 ? -13.755 9.086 20.940 1.00 89.44 100 ILE A O 1
ATOM 784 N N . PRO A 1 101 ? -13.936 9.101 18.702 1.00 91.38 101 PRO A N 1
ATOM 785 C CA . PRO A 1 101 ? -12.808 8.200 18.537 1.00 91.38 101 PRO A CA 1
ATOM 786 C C . PRO A 1 101 ? -11.464 8.888 18.786 1.00 91.38 101 PRO A C 1
ATOM 788 O O . PRO A 1 101 ? -11.261 10.064 18.475 1.00 91.38 101 PRO A O 1
ATOM 791 N N . HIS A 1 102 ? -10.494 8.109 19.259 1.00 91.75 102 HIS A N 1
ATOM 792 C CA . HIS A 1 102 ? -9.095 8.522 19.330 1.00 91.75 102 HIS A CA 1
ATOM 793 C C . HIS A 1 102 ? -8.499 8.537 17.925 1.00 91.75 102 HIS A C 1
ATOM 795 O O . HIS A 1 102 ? -8.575 7.546 17.194 1.00 91.75 102 HIS A O 1
ATOM 801 N N . ILE A 1 103 ? -7.879 9.655 17.551 1.00 91.69 103 ILE A N 1
ATOM 802 C CA . ILE A 1 103 ? -7.290 9.817 16.223 1.00 91.69 103 ILE A CA 1
ATOM 803 C C . ILE A 1 103 ? -5.833 9.380 16.246 1.00 91.69 103 ILE A C 1
ATOM 805 O O . ILE A 1 103 ? -5.023 9.893 17.018 1.00 91.69 103 ILE A O 1
ATOM 809 N N . TRP A 1 104 ? -5.498 8.497 15.318 1.00 92.56 104 TRP A N 1
ATOM 810 C CA . TRP A 1 104 ? -4.140 8.094 15.004 1.00 92.56 104 TRP A CA 1
ATOM 811 C C . TRP A 1 104 ? -3.762 8.587 13.617 1.00 92.56 104 TRP A C 1
ATOM 813 O O . TRP A 1 104 ? -4.611 8.697 12.736 1.00 92.56 104 TRP A O 1
ATOM 823 N N . VAL A 1 105 ? -2.488 8.897 13.410 1.00 90.06 105 VAL A N 1
ATOM 824 C CA . VAL A 1 105 ? -1.970 9.359 12.120 1.00 90.06 105 VAL A CA 1
ATOM 825 C C . VAL A 1 105 ? -0.692 8.625 11.765 1.00 90.06 105 VAL A C 1
ATOM 827 O O . VAL A 1 105 ? 0.122 8.312 12.636 1.00 90.06 105 VAL A O 1
ATOM 830 N N . HIS A 1 106 ? -0.496 8.400 10.470 1.00 87.44 106 HIS A N 1
ATOM 831 C CA . HIS A 1 106 ? 0.819 8.059 9.951 1.00 87.44 106 HIS A CA 1
ATOM 832 C C . HIS A 1 106 ? 1.740 9.284 10.073 1.00 87.44 106 HIS A C 1
ATOM 834 O O . HIS A 1 106 ? 1.367 10.396 9.690 1.00 87.44 106 HIS A O 1
ATOM 840 N N . HIS A 1 107 ? 2.925 9.098 10.647 1.00 80.81 107 HIS A N 1
ATOM 841 C CA . HIS A 1 107 ? 3.871 10.168 10.917 1.00 80.81 107 HIS A CA 1
ATOM 842 C C . HIS A 1 107 ? 5.278 9.816 10.437 1.00 80.81 107 HIS A C 1
ATOM 844 O O . HIS A 1 107 ? 5.914 8.895 10.955 1.00 80.81 107 HIS A O 1
ATOM 850 N N . ASN A 1 108 ? 5.790 10.655 9.535 1.00 75.38 108 ASN A N 1
ATOM 851 C CA . ASN A 1 108 ? 7.157 10.576 9.035 1.00 75.38 108 ASN A CA 1
ATOM 852 C C . ASN A 1 108 ? 8.008 11.623 9.743 1.00 75.38 108 ASN A C 1
ATOM 854 O O . ASN A 1 108 ? 7.651 12.803 9.798 1.00 75.38 108 ASN A O 1
ATOM 858 N N . VAL A 1 109 ? 9.147 11.200 10.288 1.00 62.66 109 VAL A N 1
ATOM 859 C CA . VAL A 1 109 ? 10.093 12.135 10.895 1.00 62.66 109 VAL A CA 1
ATOM 860 C C . VAL A 1 109 ? 10.879 12.790 9.768 1.00 62.66 109 VAL A C 1
ATOM 862 O O . VAL A 1 109 ? 11.736 12.161 9.166 1.00 62.66 109 VAL A O 1
ATOM 865 N N . ILE A 1 110 ? 10.609 14.056 9.473 1.00 59.31 110 ILE A N 1
ATOM 866 C CA . ILE A 1 110 ? 11.389 14.829 8.501 1.00 59.31 110 ILE A CA 1
ATOM 867 C C . ILE A 1 110 ? 12.514 15.538 9.266 1.00 59.31 110 ILE A C 1
ATOM 869 O O . ILE A 1 110 ? 12.278 16.205 10.273 1.00 59.31 110 ILE A O 1
ATOM 873 N N . THR A 1 111 ? 13.761 15.349 8.840 1.00 56.00 111 THR A N 1
ATOM 874 C CA . THR A 1 111 ? 14.919 16.084 9.367 1.00 56.00 111 THR A CA 1
ATOM 875 C C . THR A 1 111 ? 14.818 17.566 9.015 1.00 56.00 111 THR A C 1
ATOM 877 O O . THR A 1 111 ? 14.146 17.949 8.062 1.00 56.00 111 THR A O 1
ATOM 880 N N . SER A 1 112 ? 15.550 18.420 9.733 1.00 53.59 112 SER A N 1
ATOM 881 C CA . SER A 1 112 ? 15.624 19.863 9.450 1.00 53.59 112 SER A CA 1
ATOM 882 C C . SER A 1 112 ? 16.087 20.204 8.025 1.00 53.59 112 SER A C 1
ATOM 884 O O . SER A 1 112 ? 15.862 21.319 7.569 1.00 53.59 112 SER A O 1
ATOM 886 N N . LYS A 1 113 ? 16.703 19.253 7.307 1.00 56.94 113 LYS A N 1
ATOM 887 C CA . LYS A 1 113 ? 17.119 19.386 5.902 1.00 56.94 113 LYS A CA 1
ATOM 888 C C . LYS A 1 113 ? 16.071 18.891 4.894 1.00 56.94 113 LYS A C 1
ATOM 890 O O . LYS A 1 113 ? 16.376 18.803 3.713 1.00 56.94 113 LYS A O 1
ATOM 895 N N . GLY A 1 114 ? 14.867 18.523 5.338 1.00 49.88 114 GLY A N 1
ATOM 896 C CA . GLY A 1 114 ? 13.813 17.987 4.469 1.00 49.88 114 GLY A CA 1
ATOM 897 C C . GLY A 1 114 ? 13.958 16.499 4.127 1.00 49.88 114 GLY A C 1
ATOM 898 O O . GLY A 1 114 ? 13.054 15.929 3.526 1.00 49.88 114 GLY A O 1
ATOM 899 N N . ASN A 1 115 ? 15.041 15.840 4.552 1.00 50.81 115 ASN A N 1
ATOM 900 C CA . ASN A 1 115 ? 15.207 14.397 4.366 1.00 50.81 115 ASN A CA 1
ATOM 901 C C . ASN A 1 115 ? 14.387 13.651 5.417 1.00 50.81 115 ASN A C 1
ATOM 903 O O . ASN A 1 115 ? 14.492 13.970 6.600 1.00 50.81 115 ASN A O 1
ATOM 907 N N . THR A 1 116 ? 13.607 12.648 5.038 1.00 53.62 116 THR A N 1
ATOM 908 C CA . THR A 1 116 ? 12.991 11.728 6.001 1.00 53.62 116 THR A CA 1
ATOM 909 C C . THR A 1 116 ? 14.081 10.997 6.791 1.00 53.62 116 THR A C 1
ATOM 911 O O . THR A 1 116 ? 14.999 10.432 6.208 1.00 53.62 116 THR A O 1
ATOM 914 N N . LYS A 1 117 ? 14.009 11.032 8.125 1.00 55.12 117 LYS A N 1
ATOM 915 C CA . LYS A 1 117 ? 14.688 10.065 8.997 1.00 55.12 117 LYS A CA 1
ATOM 916 C C . LYS A 1 117 ? 14.092 8.692 8.686 1.00 55.12 117 LYS A C 1
ATOM 918 O O . LYS A 1 117 ? 12.883 8.612 8.491 1.00 55.12 117 LYS A O 1
ATOM 923 N N . ASP A 1 118 ? 14.919 7.650 8.697 1.00 59.88 118 ASP A N 1
ATOM 924 C CA . ASP A 1 118 ? 14.615 6.280 8.234 1.00 59.88 118 ASP A CA 1
ATOM 925 C C . ASP A 1 118 ? 13.438 5.562 8.932 1.00 59.88 118 ASP A C 1
ATO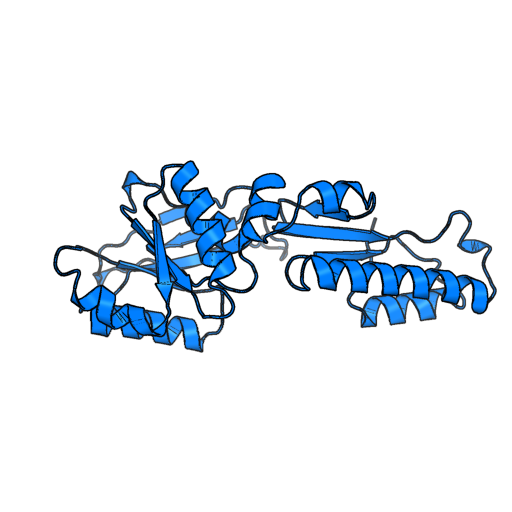M 927 O O . ASP A 1 118 ? 13.208 4.382 8.691 1.00 59.88 118 ASP A O 1
ATOM 931 N N . TRP A 1 119 ? 12.681 6.235 9.804 1.00 74.00 119 TRP A N 1
ATOM 932 C CA . TRP A 1 119 ? 11.649 5.618 10.625 1.00 74.00 119 TRP A CA 1
ATOM 933 C C . TRP A 1 119 ? 10.294 6.306 10.482 1.00 74.00 119 TRP A C 1
ATOM 935 O O . TRP A 1 119 ? 10.147 7.509 10.726 1.00 74.00 119 TRP A O 1
ATOM 945 N N . GLU A 1 120 ? 9.298 5.485 10.169 1.00 86.31 120 GLU A N 1
ATOM 946 C CA . GLU A 1 120 ? 7.884 5.834 10.113 1.00 86.31 120 GLU A CA 1
ATOM 947 C C . GLU A 1 120 ? 7.161 5.293 11.352 1.00 86.31 120 GLU A C 1
ATOM 949 O O . GLU A 1 120 ? 7.529 4.253 11.910 1.00 86.31 120 GLU A O 1
ATOM 954 N N . TYR A 1 121 ? 6.137 6.015 11.802 1.00 89.44 121 TYR A N 1
ATOM 955 C CA . TYR A 1 121 ? 5.392 5.682 13.013 1.00 89.44 121 TYR A CA 1
ATOM 956 C C . TYR A 1 121 ? 3.892 5.836 12.789 1.00 89.44 121 TYR A C 1
ATOM 958 O O . TYR A 1 121 ? 3.456 6.753 12.092 1.00 89.44 121 TYR A O 1
ATOM 966 N N . ILE A 1 122 ? 3.096 5.022 13.474 1.00 91.31 122 ILE A N 1
ATOM 967 C CA . ILE A 1 122 ? 1.718 5.387 13.793 1.00 91.31 122 ILE A CA 1
ATOM 968 C C . ILE A 1 122 ? 1.724 6.169 15.109 1.00 91.31 122 ILE A C 1
ATOM 970 O O . ILE A 1 122 ? 2.414 5.807 16.063 1.00 91.31 122 ILE A O 1
ATOM 974 N N . LYS A 1 123 ? 1.004 7.288 15.164 1.00 91.69 123 LYS A N 1
ATOM 975 C CA . LYS A 1 123 ? 1.033 8.209 16.303 1.00 91.69 123 LYS A CA 1
ATOM 976 C C . LYS A 1 123 ? -0.373 8.595 16.733 1.00 91.69 123 LYS A C 1
ATOM 978 O O . LYS A 1 123 ? -1.143 9.078 15.907 1.00 91.69 123 LYS A O 1
ATOM 983 N N . ALA A 1 124 ? -0.663 8.475 18.025 1.00 91.38 124 ALA A N 1
ATOM 984 C CA . ALA A 1 124 ? -1.874 9.021 18.619 1.00 91.38 124 ALA A CA 1
ATOM 985 C C . ALA A 1 124 ? -1.781 10.550 18.684 1.00 91.38 124 ALA A C 1
ATOM 987 O O . ALA A 1 124 ? -0.785 11.117 19.161 1.00 91.38 124 ALA A O 1
ATOM 988 N N . LEU A 1 125 ? -2.819 11.234 18.207 1.00 89.00 125 LEU A N 1
ATOM 989 C CA . LEU A 1 125 ? -2.969 12.660 18.452 1.00 89.00 125 LEU A CA 1
ATOM 990 C C . LEU A 1 125 ? -3.408 12.867 19.908 1.00 89.00 125 LEU A C 1
ATOM 992 O O . LEU A 1 125 ? -4.344 12.202 20.354 1.00 89.00 125 LEU A O 1
ATOM 996 N N . PRO A 1 126 ? -2.738 13.762 20.656 1.00 83.12 126 PRO A N 1
ATOM 997 C CA . PRO A 1 126 ? -3.139 14.058 22.022 1.00 83.12 126 PRO A CA 1
ATOM 998 C C . PRO A 1 126 ? -4.554 14.638 22.033 1.00 83.12 126 PRO A C 1
ATOM 1000 O O . PRO A 1 126 ? -4.902 15.456 21.178 1.00 83.12 126 PRO A O 1
ATOM 1003 N N . ASN A 1 127 ? -5.352 14.202 23.002 1.00 80.75 127 ASN A N 1
ATOM 1004 C CA . ASN A 1 127 ? -6.702 14.698 23.215 1.00 80.75 127 ASN A CA 1
ATOM 1005 C C . ASN A 1 127 ? -6.959 14.803 24.720 1.00 80.75 127 ASN A C 1
ATOM 1007 O O . ASN A 1 127 ? -7.190 13.792 25.386 1.00 80.75 127 ASN A O 1
ATOM 1011 N N . ASP A 1 128 ? -6.915 16.033 25.231 1.00 76.31 128 ASP A N 1
ATOM 1012 C CA . ASP A 1 128 ? -7.062 16.319 26.659 1.00 76.31 128 ASP A CA 1
ATOM 1013 C C . ASP A 1 128 ? -8.463 15.956 27.177 1.00 76.31 128 ASP A C 1
ATOM 1015 O O . ASP A 1 128 ? -8.587 15.497 28.309 1.00 76.31 128 ASP A O 1
ATOM 1019 N N . PHE A 1 129 ? -9.503 16.051 26.334 1.00 72.25 129 PHE A N 1
ATOM 1020 C CA . PHE A 1 129 ? -10.867 15.635 26.692 1.00 72.25 129 PHE A CA 1
ATOM 1021 C C . PHE A 1 129 ? -10.982 14.132 26.955 1.00 72.25 129 PHE A C 1
ATOM 1023 O O . PHE A 1 129 ? -11.857 13.705 27.700 1.00 72.25 129 PHE A O 1
ATOM 1030 N N . LEU A 1 130 ? -10.104 13.334 26.346 1.00 75.12 130 LEU A N 1
ATOM 1031 C CA . LEU A 1 130 ? -10.096 11.876 26.460 1.00 75.12 130 LEU A CA 1
ATOM 1032 C C . LEU A 1 130 ? -8.922 11.371 27.317 1.00 75.12 130 LEU A C 1
ATOM 1034 O O . LEU A 1 130 ? -8.679 10.170 27.395 1.00 75.12 130 LEU A O 1
ATOM 1038 N N . GLY A 1 131 ? -8.151 12.278 27.934 1.00 76.38 131 GLY A N 1
ATOM 1039 C CA . GLY A 1 131 ? -6.967 11.934 28.729 1.00 76.38 131 GLY A CA 1
ATOM 1040 C C . GLY A 1 131 ? -5.843 11.256 27.930 1.00 76.38 131 GLY A C 1
ATOM 1041 O O . GLY A 1 131 ? -4.985 10.585 28.509 1.00 76.38 131 GLY A O 1
ATOM 1042 N N . VAL A 1 132 ? -5.830 11.401 26.600 1.00 75.12 132 VAL A N 1
ATOM 1043 C CA . VAL A 1 132 ? -4.906 10.679 25.713 1.00 75.12 132 VAL A CA 1
ATOM 1044 C C . VAL A 1 132 ? -3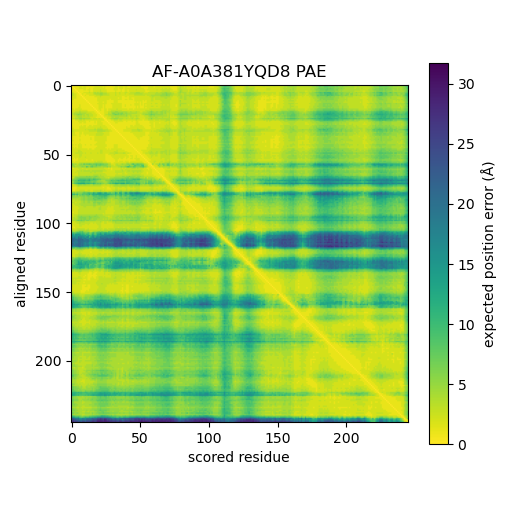.545 11.360 25.689 1.00 75.12 132 VAL A C 1
ATOM 1046 O O . VAL A 1 132 ? -3.381 12.455 25.143 1.00 75.12 132 VAL A O 1
ATOM 1049 N N . LYS A 1 133 ? -2.536 10.672 26.231 1.00 79.00 133 LYS A N 1
ATOM 1050 C CA . LYS A 1 133 ? -1.131 11.082 26.127 1.00 79.00 133 LYS A CA 1
ATOM 1051 C C . LYS A 1 133 ? -0.568 10.772 24.738 1.00 79.00 133 LYS A C 1
ATOM 1053 O O . LYS A 1 133 ? -1.069 9.921 24.011 1.00 79.00 133 LYS A O 1
ATOM 1058 N N . LYS A 1 134 ? 0.524 11.458 24.380 1.00 81.44 134 LYS A N 1
ATOM 1059 C CA . LYS A 1 134 ? 1.274 11.166 23.150 1.00 81.44 134 LYS A CA 1
ATOM 1060 C C . LYS A 1 134 ? 1.787 9.726 23.188 1.00 81.44 134 LYS A C 1
ATOM 1062 O O . LYS A 1 134 ? 2.648 9.402 23.999 1.00 81.44 134 LYS A O 1
ATOM 1067 N N . GLU A 1 135 ? 1.314 8.923 22.250 1.00 90.31 135 GLU A N 1
ATOM 1068 C CA . GLU A 1 135 ? 1.723 7.538 22.030 1.00 90.31 135 GLU A CA 1
ATOM 1069 C C . GLU A 1 135 ? 2.198 7.395 20.579 1.00 90.31 135 GLU A C 1
ATOM 1071 O O . GLU A 1 135 ? 1.666 8.051 19.676 1.00 90.31 135 GLU A O 1
ATOM 1076 N N . LYS A 1 136 ? 3.240 6.593 20.345 1.00 90.88 136 LYS A N 1
ATOM 1077 C CA . LYS A 1 136 ? 3.724 6.291 18.995 1.00 90.88 136 LYS A CA 1
ATOM 1078 C C . LYS A 1 136 ? 4.292 4.880 18.930 1.00 90.88 136 LYS A C 1
ATOM 1080 O O . LYS A 1 136 ? 5.051 4.500 19.816 1.00 90.88 136 LYS A O 1
ATOM 1085 N N . HIS A 1 137 ? 4.004 4.183 17.838 1.00 92.50 137 HIS A N 1
ATOM 1086 C CA . HIS A 1 137 ? 4.536 2.853 17.546 1.00 92.50 137 HIS A CA 1
ATOM 1087 C C . HIS A 1 137 ? 5.244 2.869 16.203 1.00 92.50 137 HIS A C 1
ATOM 1089 O O . HIS A 1 137 ? 4.800 3.530 15.264 1.00 92.50 137 HIS A O 1
ATOM 1095 N N . ARG A 1 138 ? 6.400 2.212 16.134 1.00 91.94 138 ARG A N 1
ATOM 1096 C CA . ARG A 1 138 ? 7.209 2.156 14.914 1.00 91.94 138 ARG A CA 1
ATOM 1097 C C . ARG A 1 138 ? 6.548 1.207 13.919 1.00 91.94 138 ARG A C 1
ATOM 1099 O O . ARG A 1 138 ? 6.132 0.121 14.303 1.00 91.94 138 ARG A O 1
ATOM 1106 N N . LEU A 1 139 ? 6.491 1.609 12.652 1.00 91.38 139 LEU A N 1
ATOM 1107 C CA . LEU A 1 139 ? 6.028 0.719 11.594 1.00 91.38 139 LEU A CA 1
ATOM 1108 C C . LEU A 1 139 ? 7.094 -0.352 11.314 1.00 91.38 139 LEU A C 1
ATOM 1110 O O . LEU A 1 139 ? 8.251 0.021 11.076 1.00 91.38 139 LEU A O 1
ATOM 1114 N N . PRO A 1 140 ? 6.739 -1.649 11.335 1.00 92.25 140 PRO A N 1
ATOM 1115 C CA . PRO A 1 140 ? 7.673 -2.721 11.024 1.00 92.25 140 PRO A CA 1
ATOM 1116 C C . PRO A 1 140 ? 8.045 -2.710 9.538 1.00 92.25 140 PRO A C 1
ATOM 1118 O O . PRO A 1 140 ? 7.349 -2.113 8.708 1.00 92.25 140 PRO A O 1
ATOM 1121 N N . GLU A 1 141 ? 9.159 -3.357 9.210 1.00 92.25 141 GLU A N 1
ATOM 1122 C CA . GLU A 1 141 ? 9.427 -3.786 7.837 1.00 92.25 141 GLU A CA 1
ATOM 1123 C C . GLU A 1 141 ? 8.569 -5.018 7.535 1.00 92.25 141 GLU A C 1
ATOM 1125 O O . GLU A 1 141 ? 8.196 -5.756 8.447 1.00 92.25 141 GLU A O 1
ATOM 1130 N N . ILE A 1 142 ? 8.195 -5.192 6.270 1.00 93.81 142 ILE A N 1
ATOM 1131 C CA . ILE A 1 142 ? 7.401 -6.335 5.818 1.00 93.81 142 ILE A CA 1
ATOM 1132 C C . ILE A 1 142 ? 8.278 -7.143 4.886 1.00 93.81 142 ILE A C 1
ATOM 1134 O O . ILE A 1 142 ? 8.817 -6.585 3.928 1.00 93.81 142 ILE A O 1
ATOM 1138 N N . GLU A 1 143 ? 8.403 -8.429 5.178 1.00 92.50 143 GLU A N 1
ATOM 1139 C CA . GLU A 1 143 ? 9.108 -9.382 4.327 1.00 92.50 143 GLU A CA 1
ATOM 1140 C C . GLU A 1 143 ? 8.372 -9.583 2.997 1.00 92.50 143 GLU A C 1
ATOM 1142 O O . GLU A 1 143 ? 7.164 -9.337 2.880 1.00 92.50 143 GLU A O 1
ATOM 1147 N N . VAL A 1 144 ? 9.108 -10.012 1.974 1.00 92.06 144 VAL A N 1
ATOM 1148 C CA . VAL A 1 144 ? 8.592 -10.106 0.603 1.00 92.06 144 VAL A CA 1
ATOM 1149 C C . VAL A 1 144 ? 7.412 -11.072 0.491 1.00 92.06 144 VAL A C 1
ATOM 1151 O O . VAL A 1 144 ? 6.472 -10.795 -0.251 1.00 92.06 144 VAL A O 1
ATOM 1154 N N . GLU A 1 145 ? 7.392 -12.149 1.272 1.00 92.19 145 GLU A N 1
ATOM 1155 C CA . GLU A 1 145 ? 6.332 -13.160 1.281 1.00 92.19 145 GLU A CA 1
ATOM 1156 C C . GLU A 1 145 ? 5.008 -12.558 1.763 1.00 92.19 145 GLU A C 1
ATOM 1158 O O . GLU A 1 145 ? 3.976 -12.683 1.102 1.00 92.19 145 GLU A O 1
ATOM 1163 N N . ASN A 1 146 ? 5.051 -11.816 2.872 1.00 93.88 146 ASN A N 1
ATOM 1164 C CA . ASN A 1 146 ? 3.887 -11.112 3.408 1.00 93.88 146 ASN A CA 1
ATOM 1165 C C . ASN A 1 146 ? 3.447 -9.968 2.488 1.00 93.88 146 ASN A C 1
ATOM 1167 O O . ASN A 1 146 ? 2.251 -9.694 2.367 1.00 93.88 146 ASN A O 1
ATOM 1171 N N . ALA A 1 147 ? 4.389 -9.309 1.806 1.00 93.19 147 ALA A N 1
ATOM 1172 C CA . ALA A 1 147 ? 4.062 -8.310 0.797 1.00 93.19 147 ALA A CA 1
ATOM 1173 C C . ALA A 1 147 ? 3.332 -8.935 -0.401 1.00 93.19 147 ALA A C 1
ATOM 1175 O O . ALA A 1 147 ? 2.282 -8.427 -0.805 1.00 93.19 147 ALA A O 1
ATOM 1176 N N . CYS A 1 148 ? 3.842 -10.051 -0.930 1.00 92.19 148 CYS A N 1
ATOM 1177 C CA . CYS A 1 148 ? 3.214 -10.809 -2.010 1.00 92.19 148 CYS A CA 1
ATOM 1178 C C . CYS A 1 148 ? 1.815 -11.263 -1.609 1.00 92.19 148 CYS A C 1
ATOM 1180 O O . CYS A 1 148 ? 0.866 -10.980 -2.335 1.00 92.19 148 CYS A O 1
ATOM 1182 N N . LEU A 1 149 ? 1.654 -11.853 -0.422 1.00 92.94 149 LEU A N 1
ATOM 1183 C CA . LEU A 1 149 ? 0.350 -12.285 0.073 1.00 92.94 149 LEU A CA 1
ATOM 1184 C C . LEU A 1 149 ? -0.627 -11.112 0.209 1.00 92.94 149 LEU A C 1
ATOM 1186 O O . LEU A 1 149 ? -1.744 -11.191 -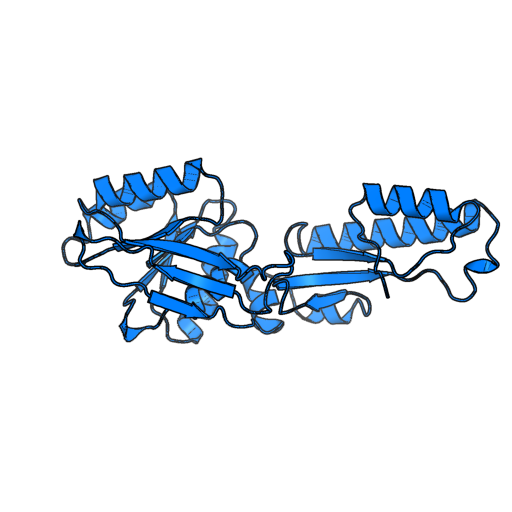0.293 1.00 92.94 149 LEU A O 1
ATOM 1190 N N . ALA A 1 150 ? -0.212 -9.991 0.807 1.00 92.62 150 ALA A N 1
ATOM 1191 C CA . ALA A 1 150 ? -1.070 -8.817 0.977 1.00 92.62 150 ALA A CA 1
ATOM 1192 C C . ALA A 1 150 ? -1.545 -8.233 -0.366 1.00 92.62 150 ALA A C 1
ATOM 1194 O O . ALA A 1 150 ? -2.698 -7.809 -0.499 1.00 92.62 150 ALA A O 1
ATOM 1195 N N . TYR A 1 151 ? -0.675 -8.221 -1.376 1.00 90.62 151 TYR A N 1
ATOM 1196 C CA . TYR A 1 151 ? -1.041 -7.781 -2.717 1.00 90.62 151 TYR A CA 1
ATOM 1197 C C . TYR A 1 151 ? -1.732 -8.870 -3.566 1.00 90.62 151 TYR A C 1
ATOM 1199 O O . TYR A 1 151 ? -2.461 -8.533 -4.503 1.00 90.62 151 TYR A O 1
ATOM 1207 N N . GLY A 1 152 ? -1.595 -10.146 -3.197 1.00 89.38 152 GLY A N 1
ATOM 1208 C CA . GLY A 1 152 ? -2.101 -11.316 -3.918 1.00 89.38 152 GLY A CA 1
ATOM 1209 C C . GLY A 1 152 ? -1.262 -11.729 -5.121 1.00 89.38 152 GLY A C 1
ATOM 1210 O O . GLY A 1 152 ? -1.840 -12.061 -6.154 1.00 89.38 152 GLY A O 1
ATOM 1211 N N . PHE A 1 153 ? 0.061 -11.658 -5.003 1.00 87.69 153 PHE A N 1
ATOM 1212 C CA . PHE A 1 153 ? 1.004 -12.128 -6.019 1.00 87.69 153 PHE A CA 1
ATOM 1213 C C . PHE A 1 153 ? 1.571 -13.481 -5.631 1.00 87.69 153 PHE A C 1
ATOM 1215 O O . PHE A 1 153 ? 1.726 -13.774 -4.443 1.00 87.69 153 PHE A O 1
ATOM 1222 N N . ASP A 1 154 ? 1.893 -14.280 -6.640 1.00 83.06 154 ASP A N 1
ATOM 1223 C CA . ASP A 1 154 ? 2.678 -15.482 -6.439 1.00 83.06 154 ASP A CA 1
ATOM 1224 C C . ASP A 1 154 ? 4.151 -15.060 -6.291 1.00 83.06 154 ASP A C 1
ATOM 1226 O O . ASP A 1 154 ? 4.663 -14.354 -7.161 1.00 83.06 154 ASP A O 1
ATOM 1230 N N . PRO A 1 155 ? 4.859 -15.438 -5.212 1.00 79.81 155 PRO A N 1
ATOM 1231 C CA . PRO A 1 155 ? 6.281 -15.126 -5.070 1.00 79.81 155 PRO A CA 1
ATOM 1232 C C . PRO A 1 155 ? 7.139 -15.597 -6.255 1.00 79.81 155 PRO A C 1
ATOM 1234 O O . PRO A 1 155 ? 8.147 -14.964 -6.560 1.00 79.81 155 PRO A O 1
ATOM 1237 N N . SER A 1 156 ? 6.727 -16.653 -6.968 1.00 79.56 156 SER A N 1
ATOM 1238 C CA . SER A 1 156 ? 7.411 -17.123 -8.180 1.00 79.56 156 SER A CA 1
ATOM 1239 C C . SER A 1 156 ? 7.342 -16.127 -9.346 1.00 79.56 156 SER A C 1
ATOM 1241 O O . SER A 1 156 ? 8.227 -16.134 -10.203 1.00 79.56 156 SER A O 1
ATOM 1243 N N . ASP A 1 157 ? 6.379 -15.195 -9.350 1.00 73.69 157 ASP A N 1
ATOM 1244 C CA . ASP A 1 157 ? 6.330 -14.094 -10.322 1.00 73.69 157 ASP A CA 1
ATOM 1245 C C . ASP A 1 157 ? 7.535 -13.141 -10.179 1.00 73.69 157 ASP A C 1
ATOM 1247 O O . ASP A 1 157 ? 7.848 -12.405 -11.118 1.00 73.69 157 ASP A O 1
ATOM 1251 N N . LEU A 1 158 ? 8.218 -13.143 -9.025 1.00 73.56 158 LEU A N 1
ATOM 1252 C CA . LEU A 1 158 ? 9.444 -12.369 -8.791 1.00 73.56 158 LEU A CA 1
ATOM 1253 C C . LEU A 1 158 ? 10.689 -13.078 -9.330 1.00 73.56 158 LEU A C 1
ATOM 1255 O O . LEU A 1 158 ? 11.605 -12.423 -9.814 1.00 73.56 158 LEU A O 1
ATOM 1259 N N . GLU A 1 159 ? 10.723 -14.412 -9.295 1.00 70.94 159 GLU A N 1
ATOM 1260 C CA . GLU A 1 159 ? 11.864 -15.196 -9.794 1.00 70.94 159 GLU A CA 1
ATOM 1261 C C . GLU A 1 159 ? 12.034 -15.074 -11.316 1.00 70.94 159 GLU A C 1
ATOM 1263 O O . GLU A 1 159 ? 13.124 -15.276 -11.852 1.00 70.94 159 GLU A O 1
ATOM 1268 N N . ALA A 1 160 ? 10.959 -14.721 -12.022 1.00 72.38 160 ALA A N 1
ATOM 1269 C CA . ALA A 1 160 ? 10.960 -14.528 -13.466 1.00 72.38 160 ALA A CA 1
ATOM 1270 C C . ALA A 1 160 ? 11.634 -13.217 -13.922 1.00 72.38 160 ALA A C 1
ATOM 1272 O O . ALA A 1 160 ? 11.844 -13.040 -15.127 1.00 72.38 160 ALA A O 1
ATOM 1273 N N . ASP A 1 161 ? 11.936 -12.290 -13.005 1.00 79.38 161 ASP A N 1
ATOM 1274 C CA . ASP A 1 161 ? 12.406 -10.946 -13.338 1.00 79.38 161 ASP A CA 1
ATOM 1275 C C . ASP A 1 161 ? 13.489 -10.453 -12.365 1.00 79.38 161 ASP A C 1
ATOM 1277 O O . ASP A 1 161 ? 13.210 -9.873 -11.320 1.00 79.38 161 ASP A O 1
ATOM 1281 N N . ASP A 1 162 ? 14.750 -10.642 -12.752 1.00 80.38 162 ASP A N 1
ATOM 1282 C CA . ASP A 1 162 ? 15.942 -10.244 -11.993 1.00 80.38 162 ASP A CA 1
ATOM 1283 C C . ASP A 1 162 ? 16.066 -8.728 -11.759 1.00 80.38 162 ASP A C 1
ATOM 1285 O O . ASP A 1 162 ? 16.828 -8.288 -10.902 1.00 80.38 162 ASP A O 1
ATOM 1289 N N . GLU A 1 163 ? 15.314 -7.917 -12.506 1.00 87.75 163 GLU A N 1
ATOM 1290 C CA . GLU A 1 163 ? 15.278 -6.463 -12.352 1.00 87.75 163 GLU A CA 1
ATOM 1291 C C . GLU A 1 163 ? 14.192 -5.992 -11.365 1.00 87.75 163 GLU A C 1
ATOM 1293 O O . GLU A 1 163 ? 14.112 -4.787 -11.099 1.00 87.75 163 GLU A O 1
ATOM 1298 N N . LEU A 1 164 ? 13.339 -6.892 -10.855 1.00 90.94 164 LEU A N 1
ATOM 1299 C CA . LEU A 1 164 ? 12.226 -6.588 -9.953 1.00 90.94 164 LEU A CA 1
ATOM 1300 C C . LEU A 1 164 ? 12.543 -7.016 -8.514 1.00 90.94 164 LEU A C 1
ATOM 1302 O O . LEU A 1 164 ? 12.497 -8.191 -8.167 1.00 90.94 164 LEU A O 1
ATOM 1306 N N . GLU A 1 165 ? 12.778 -6.044 -7.637 1.00 90.88 165 GLU A N 1
ATOM 1307 C CA . GLU A 1 165 ? 13.153 -6.307 -6.242 1.00 90.88 165 GLU A CA 1
ATOM 1308 C C . GLU A 1 165 ? 12.121 -5.753 -5.256 1.00 90.88 165 GLU A C 1
ATOM 1310 O O . GLU A 1 165 ? 11.485 -4.728 -5.504 1.00 90.88 165 GLU A O 1
ATOM 1315 N N . TRP A 1 166 ? 11.971 -6.389 -4.095 1.00 91.75 166 TRP A N 1
ATOM 1316 C CA . TRP A 1 166 ? 11.192 -5.830 -2.991 1.00 91.75 166 TRP A CA 1
ATOM 1317 C C . TRP A 1 166 ? 12.011 -4.791 -2.209 1.00 91.75 166 TRP A C 1
ATOM 1319 O O . TRP A 1 166 ? 13.046 -5.107 -1.629 1.00 91.75 166 TRP A O 1
ATOM 1329 N N . ASP A 1 167 ? 11.529 -3.546 -2.146 1.00 89.25 167 ASP A N 1
ATOM 1330 C CA . ASP A 1 167 ? 12.088 -2.488 -1.297 1.00 89.25 167 ASP A CA 1
ATOM 1331 C C . ASP A 1 167 ? 11.232 -2.365 -0.026 1.00 89.25 167 ASP A C 1
ATOM 1333 O O . ASP A 1 167 ? 10.187 -1.698 -0.017 1.00 89.25 167 ASP A O 1
ATOM 1337 N N . SER A 1 168 ? 11.679 -3.011 1.060 1.00 85.38 168 SER A N 1
ATOM 1338 C CA . SER A 1 168 ? 10.972 -3.048 2.352 1.00 85.38 168 SER A CA 1
ATOM 1339 C C . SER A 1 168 ? 10.708 -1.650 2.921 1.00 85.38 168 SER A C 1
ATOM 1341 O O . SER A 1 168 ? 9.657 -1.405 3.521 1.00 85.38 168 SER A O 1
ATOM 1343 N N . ARG A 1 169 ? 11.614 -0.696 2.664 1.00 81.56 169 ARG A N 1
ATOM 1344 C CA . ARG A 1 169 ? 11.525 0.687 3.155 1.00 81.56 169 ARG A CA 1
ATOM 1345 C C . ARG A 1 169 ? 10.450 1.477 2.427 1.00 81.56 169 ARG A C 1
ATOM 1347 O O . ARG A 1 169 ? 9.717 2.234 3.058 1.00 81.56 169 ARG A O 1
ATOM 1354 N N . LYS A 1 170 ? 10.347 1.317 1.105 1.00 81.44 170 LYS A N 1
ATOM 1355 C CA . LYS A 1 170 ? 9.291 1.960 0.301 1.00 81.44 170 LYS A CA 1
ATOM 1356 C C . LYS A 1 170 ? 7.973 1.191 0.322 1.00 81.44 170 LYS A C 1
ATOM 1358 O O . LYS A 1 170 ? 6.952 1.748 -0.082 1.00 81.44 170 LYS A O 1
ATOM 1363 N N . CYS A 1 171 ? 7.999 -0.063 0.771 1.00 87.38 171 CYS A N 1
ATOM 1364 C CA . CYS A 1 171 ? 6.886 -1.010 0.725 1.00 87.38 171 CYS A CA 1
ATOM 1365 C C . CYS A 1 171 ? 6.351 -1.222 -0.692 1.00 87.38 171 CYS A C 1
ATOM 1367 O O . CYS A 1 171 ? 5.135 -1.249 -0.922 1.00 87.38 171 CYS A O 1
ATOM 1369 N N . LYS A 1 172 ? 7.276 -1.319 -1.646 1.00 90.75 172 LYS A N 1
ATOM 1370 C CA . LYS A 1 172 ? 6.978 -1.470 -3.064 1.00 90.75 172 LYS A CA 1
ATOM 1371 C C . LYS A 1 172 ? 7.976 -2.391 -3.731 1.00 90.75 172 LYS A C 1
ATOM 1373 O O . LYS A 1 172 ? 9.140 -2.436 -3.349 1.00 90.75 172 LYS A O 1
ATOM 1378 N N . PHE A 1 173 ? 7.519 -3.025 -4.797 1.00 91.62 173 PHE A N 1
ATOM 1379 C CA . PHE A 1 173 ? 8.400 -3.637 -5.772 1.00 91.62 173 PHE A CA 1
ATOM 1380 C C . PHE A 1 173 ? 9.037 -2.546 -6.632 1.00 91.62 173 PHE A C 1
ATOM 1382 O O . PHE A 1 173 ? 8.380 -1.580 -7.030 1.00 91.62 173 PHE A O 1
ATOM 1389 N N . VAL A 1 174 ? 10.325 -2.675 -6.899 1.00 92.81 174 VAL A N 1
ATOM 1390 C CA . VAL A 1 174 ? 11.128 -1.713 -7.639 1.00 92.81 174 VAL A CA 1
ATOM 1391 C C . VAL A 1 174 ? 11.688 -2.422 -8.859 1.00 92.81 174 VAL A C 1
ATOM 1393 O O . VAL A 1 174 ? 12.589 -3.241 -8.742 1.00 92.81 174 VAL A O 1
ATOM 1396 N N . LEU A 1 175 ? 11.155 -2.080 -10.030 1.00 93.50 175 LEU A N 1
ATOM 1397 C CA . LEU A 1 175 ? 11.716 -2.498 -11.310 1.00 93.50 175 LEU A CA 1
ATOM 1398 C C . LEU A 1 175 ? 12.833 -1.528 -11.698 1.00 93.50 175 LEU A C 1
ATOM 1400 O O . LEU A 1 175 ? 12.543 -0.365 -11.995 1.00 93.50 175 LEU A O 1
ATOM 1404 N N . THR A 1 176 ? 14.081 -1.987 -11.740 1.00 93.88 176 THR A N 1
ATOM 1405 C CA . THR A 1 176 ? 15.222 -1.168 -12.171 1.00 93.88 176 THR A CA 1
ATOM 1406 C C . THR A 1 176 ? 15.779 -1.663 -13.494 1.00 93.88 176 THR A C 1
ATOM 1408 O O . THR A 1 176 ? 16.457 -2.679 -13.547 1.00 93.88 176 THR A O 1
ATOM 1411 N N . VAL A 1 177 ? 15.570 -0.890 -14.557 1.00 93.44 177 VAL A N 1
ATOM 1412 C CA . VAL A 1 177 ? 16.081 -1.234 -15.890 1.00 93.44 177 VAL A CA 1
ATOM 1413 C C . VAL A 1 177 ? 17.405 -0.541 -16.182 1.00 93.44 177 VAL A C 1
ATOM 1415 O O . VAL A 1 177 ? 17.632 0.610 -15.785 1.00 93.44 177 VAL A O 1
ATOM 1418 N N . SER A 1 178 ? 18.265 -1.217 -16.938 1.00 92.88 178 SER A N 1
ATOM 1419 C CA . SER A 1 178 ? 19.528 -0.646 -17.410 1.00 92.88 178 SER A CA 1
ATOM 1420 C C . SER A 1 178 ? 19.605 -0.574 -18.934 1.00 92.88 178 SER A C 1
ATOM 1422 O O . SER A 1 178 ? 19.028 -1.412 -19.634 1.00 92.88 178 SER A O 1
ATOM 1424 N N . PRO A 1 179 ? 20.304 0.434 -19.490 1.00 92.62 179 PRO A N 1
ATOM 1425 C CA . PRO A 1 179 ? 20.617 0.423 -20.906 1.00 92.62 179 PRO A CA 1
ATOM 1426 C C . PRO A 1 179 ? 21.564 -0.755 -21.211 1.00 92.62 179 PRO A C 1
ATOM 1428 O O . PRO A 1 179 ? 22.329 -1.171 -20.335 1.00 92.62 179 PRO A O 1
ATOM 1431 N N . PRO A 1 180 ? 21.542 -1.303 -22.438 1.00 91.50 180 PRO A N 1
ATOM 1432 C CA . PRO A 1 180 ? 22.403 -2.413 -22.818 1.00 91.50 180 PRO A CA 1
ATOM 1433 C C . PRO A 1 180 ? 23.881 -2.047 -22.656 1.00 91.50 180 PRO A C 1
ATOM 1435 O O . PRO A 1 180 ? 24.276 -0.882 -22.785 1.00 91.50 180 PRO A O 1
ATOM 1438 N N . SER A 1 181 ? 24.721 -3.056 -22.422 1.00 91.50 181 SER A N 1
ATOM 1439 C CA . SER A 1 181 ? 26.169 -2.851 -22.371 1.00 91.50 181 SER A CA 1
ATOM 1440 C C . SER A 1 181 ? 26.659 -2.181 -23.658 1.00 91.50 181 SER A C 1
ATOM 1442 O O . SER A 1 181 ? 26.245 -2.536 -24.761 1.00 91.50 181 SER A O 1
ATOM 1444 N N . GLY A 1 182 ? 27.507 -1.161 -23.517 1.00 88.88 182 GLY A N 1
ATOM 1445 C CA . GLY A 1 182 ? 27.968 -0.365 -24.652 1.00 88.88 182 GLY A CA 1
ATOM 1446 C C . GLY A 1 182 ? 26.950 0.645 -25.193 1.00 88.88 182 GLY A C 1
ATOM 1447 O O . GLY A 1 182 ? 27.193 1.204 -26.251 1.00 88.88 182 GLY A O 1
ATOM 1448 N N . ALA A 1 183 ? 25.855 0.956 -24.489 1.00 89.69 183 ALA A N 1
ATOM 1449 C CA . ALA A 1 183 ? 24.830 1.914 -24.936 1.00 89.69 183 ALA A CA 1
ATOM 1450 C C . ALA A 1 183 ? 25.358 3.264 -25.464 1.00 89.69 183 ALA A C 1
ATOM 1452 O O . ALA A 1 183 ? 24.738 3.879 -26.330 1.00 89.69 183 ALA A O 1
ATOM 1453 N N . HIS A 1 184 ? 26.523 3.716 -24.993 1.00 86.94 184 HIS A N 1
ATOM 1454 C CA . HIS A 1 184 ? 27.188 4.926 -25.481 1.00 86.94 184 HIS A CA 1
ATOM 1455 C C . HIS A 1 184 ? 27.616 4.856 -26.958 1.00 86.94 184 HIS A C 1
ATOM 1457 O O . HIS A 1 184 ? 27.785 5.910 -27.564 1.00 86.94 184 HIS A O 1
ATOM 1463 N N . THR A 1 185 ? 27.772 3.660 -27.538 1.00 89.19 185 THR A N 1
ATOM 1464 C CA . THR A 1 185 ? 28.098 3.441 -28.961 1.00 89.19 185 THR A CA 1
ATOM 1465 C C . THR A 1 185 ? 26.852 3.321 -29.844 1.00 89.19 185 THR A C 1
ATOM 1467 O O . THR A 1 185 ? 26.941 3.379 -31.073 1.00 89.19 185 THR A O 1
ATOM 1470 N N . ILE A 1 186 ? 25.664 3.187 -29.244 1.00 89.56 186 ILE A N 1
ATOM 1471 C CA . ILE A 1 186 ? 24.399 3.123 -29.975 1.00 89.56 186 ILE A CA 1
ATOM 1472 C C . ILE A 1 186 ? 23.976 4.549 -30.329 1.00 89.56 186 ILE A C 1
ATOM 1474 O O . ILE A 1 186 ? 23.416 5.284 -29.514 1.00 89.56 186 ILE A O 1
ATOM 1478 N N . HIS A 1 187 ? 24.242 4.933 -31.576 1.00 85.19 187 HIS A N 1
ATOM 1479 C CA . HIS A 1 187 ? 23.907 6.258 -32.108 1.00 85.19 187 HIS A CA 1
ATOM 1480 C C . HIS A 1 187 ? 22.676 6.260 -33.028 1.00 85.19 187 HIS A C 1
ATOM 1482 O O . HIS A 1 187 ? 22.211 7.325 -33.441 1.00 85.19 187 HIS A O 1
ATOM 1488 N N . THR A 1 188 ? 22.124 5.088 -33.358 1.00 92.00 188 THR A N 1
ATOM 1489 C CA . THR A 1 188 ? 20.973 4.977 -34.261 1.00 92.00 188 THR A CA 1
ATOM 1490 C C . THR A 1 188 ? 19.656 5.154 -33.512 1.00 92.00 188 THR A C 1
ATOM 1492 O O . THR A 1 188 ? 19.469 4.639 -32.410 1.00 92.00 188 THR A O 1
ATOM 1495 N N . LYS A 1 189 ? 18.700 5.846 -34.144 1.00 94.00 189 LYS A N 1
ATOM 1496 C CA . LYS A 1 189 ? 17.345 6.020 -33.600 1.00 94.00 189 LYS A CA 1
ATOM 1497 C C . LYS A 1 189 ? 16.684 4.673 -33.304 1.00 94.00 189 LYS A C 1
ATOM 1499 O O . LYS A 1 189 ? 16.136 4.487 -32.226 1.00 94.00 189 LYS A O 1
ATOM 1504 N N . LYS A 1 190 ? 16.781 3.739 -34.256 1.00 95.19 190 LYS A N 1
ATOM 1505 C CA . LYS A 1 190 ? 16.169 2.411 -34.166 1.00 95.19 190 LYS A CA 1
ATOM 1506 C C . LYS A 1 190 ? 16.691 1.618 -32.965 1.00 95.19 190 LYS A C 1
ATOM 1508 O O . LYS A 1 190 ? 15.884 1.141 -32.186 1.00 95.19 190 LYS A O 1
ATOM 1513 N N . GLY A 1 191 ? 18.011 1.562 -32.756 1.00 91.81 191 GLY A N 1
ATOM 1514 C CA . GLY A 1 191 ? 18.586 0.803 -31.639 1.00 91.81 191 GLY A CA 1
ATOM 1515 C C . GLY A 1 191 ? 18.136 1.312 -30.266 1.00 91.81 191 GLY A C 1
ATOM 1516 O O . GLY A 1 191 ? 17.815 0.517 -29.388 1.00 91.81 191 GLY A O 1
ATOM 1517 N N . VAL A 1 192 ? 18.044 2.636 -30.093 1.00 94.50 192 VAL A N 1
ATOM 1518 C CA . VAL A 1 192 ? 17.528 3.227 -28.846 1.00 94.50 192 VAL A CA 1
ATOM 1519 C C . VAL A 1 192 ? 16.026 2.967 -28.683 1.00 94.50 192 VAL A C 1
ATOM 1521 O O . VAL A 1 192 ? 15.582 2.640 -27.585 1.00 94.50 192 VAL A O 1
ATOM 1524 N N . GLN A 1 193 ? 15.245 3.074 -29.764 1.00 95.00 193 GLN A N 1
ATOM 1525 C CA . GLN A 1 193 ? 13.802 2.806 -29.741 1.00 95.00 193 GLN A CA 1
ATOM 1526 C C . GLN A 1 193 ? 13.470 1.338 -29.451 1.00 95.00 193 GLN A C 1
ATOM 1528 O O . GLN A 1 193 ? 12.501 1.070 -28.748 1.00 95.00 193 GLN A O 1
ATOM 1533 N N . ASP A 1 194 ? 14.260 0.393 -29.961 1.00 95.12 194 ASP A N 1
ATOM 1534 C CA . ASP A 1 194 ? 14.047 -1.035 -29.719 1.00 95.12 194 ASP A CA 1
ATOM 1535 C C . ASP A 1 194 ? 14.206 -1.362 -28.222 1.00 95.12 194 ASP A C 1
ATOM 1537 O O . ASP A 1 194 ? 13.341 -2.017 -27.636 1.00 95.12 194 ASP A O 1
ATOM 1541 N N . TRP A 1 195 ? 15.249 -0.827 -27.573 1.00 95.38 195 TRP A N 1
ATOM 1542 C CA . TRP A 1 195 ? 15.432 -0.951 -26.121 1.00 95.38 195 TRP A CA 1
ATOM 1543 C C . TRP A 1 195 ? 14.325 -0.246 -25.327 1.00 95.38 195 TRP A C 1
ATOM 1545 O O . TRP A 1 195 ? 13.755 -0.827 -24.405 1.00 95.38 195 TRP A O 1
ATOM 1555 N N . GLU A 1 196 ? 13.986 0.989 -25.700 1.00 95.38 196 GLU A N 1
ATOM 1556 C CA . GLU A 1 196 ? 12.932 1.766 -25.042 1.00 95.38 196 GLU A CA 1
ATOM 1557 C C . GLU A 1 196 ? 11.589 1.019 -25.066 1.00 95.38 196 GLU A C 1
ATOM 1559 O O . GLU A 1 196 ? 10.943 0.870 -24.030 1.00 95.38 196 GLU A O 1
ATOM 1564 N N . ASN A 1 197 ? 11.187 0.492 -26.226 1.00 96.38 197 ASN A N 1
ATOM 1565 C CA . ASN A 1 197 ? 9.950 -0.271 -26.369 1.00 96.38 197 ASN A CA 1
ATOM 1566 C C . ASN A 1 197 ? 9.968 -1.549 -25.522 1.00 96.38 197 ASN A C 1
ATOM 1568 O O . ASN A 1 197 ? 8.958 -1.887 -24.906 1.00 96.38 197 ASN A O 1
ATOM 1572 N N . LEU A 1 198 ? 11.104 -2.249 -25.466 1.00 95.31 198 LEU A N 1
ATOM 1573 C CA . LEU A 1 198 ? 11.265 -3.439 -24.631 1.00 95.31 198 LEU A CA 1
ATOM 1574 C C . LEU A 1 198 ? 11.029 -3.110 -23.151 1.00 95.31 198 LEU A C 1
ATOM 1576 O O . LEU A 1 198 ? 10.224 -3.772 -22.495 1.00 95.31 198 LEU A O 1
ATOM 1580 N N . VAL A 1 199 ? 11.669 -2.052 -22.653 1.00 94.88 199 VAL A N 1
ATOM 1581 C CA . VAL A 1 199 ? 11.539 -1.582 -21.268 1.00 94.88 199 VAL A CA 1
ATOM 1582 C C . VAL A 1 199 ? 10.111 -1.137 -20.947 1.00 94.88 199 VAL A C 1
ATOM 1584 O O . VAL A 1 199 ? 9.557 -1.519 -19.914 1.00 94.88 199 VAL A O 1
ATOM 1587 N N . LEU A 1 200 ? 9.489 -0.351 -21.828 1.00 95.94 200 LEU A N 1
ATOM 1588 C CA . LEU A 1 200 ? 8.122 0.135 -21.632 1.00 95.94 200 LEU A CA 1
ATOM 1589 C C . LEU A 1 200 ? 7.117 -1.023 -21.589 1.00 95.94 200 LEU A C 1
ATOM 1591 O O . LEU A 1 200 ? 6.274 -1.073 -20.692 1.00 95.94 200 LEU A O 1
ATOM 1595 N N . ASN A 1 201 ? 7.249 -1.987 -22.504 1.00 94.69 201 ASN A N 1
ATOM 1596 C CA . ASN A 1 201 ? 6.413 -3.185 -22.523 1.00 94.69 201 ASN A CA 1
ATOM 1597 C C . ASN A 1 201 ? 6.616 -4.027 -21.257 1.00 94.69 201 ASN A C 1
ATOM 1599 O O . ASN A 1 201 ? 5.642 -4.507 -20.675 1.00 94.69 201 ASN A O 1
ATOM 1603 N N . LYS A 1 202 ? 7.864 -4.176 -20.794 1.00 92.88 202 LYS A N 1
ATOM 1604 C CA . LYS A 1 202 ? 8.192 -4.885 -19.551 1.00 92.88 202 LYS A CA 1
ATOM 1605 C C . LYS A 1 202 ? 7.493 -4.242 -18.349 1.00 92.88 202 LYS A C 1
ATOM 1607 O O . LYS A 1 202 ? 6.709 -4.910 -17.676 1.00 92.88 202 LYS A O 1
ATOM 1612 N N . ALA A 1 203 ? 7.669 -2.936 -18.151 1.00 93.38 203 ALA A N 1
ATOM 1613 C CA . ALA A 1 203 ? 7.018 -2.200 -17.068 1.00 93.38 203 ALA A CA 1
ATOM 1614 C C . ALA A 1 203 ? 5.486 -2.242 -17.146 1.00 93.38 203 ALA A C 1
ATOM 1616 O O . ALA A 1 203 ? 4.822 -2.336 -16.113 1.00 93.38 203 ALA A O 1
ATOM 1617 N N . GLN A 1 204 ? 4.907 -2.198 -18.350 1.00 92.94 204 GLN A N 1
ATOM 1618 C CA . GLN A 1 204 ? 3.462 -2.320 -18.531 1.00 92.94 204 GLN A CA 1
ATOM 1619 C C . GLN A 1 204 ? 2.950 -3.699 -18.100 1.00 92.94 204 GLN A C 1
ATOM 1621 O O . GLN A 1 204 ? 1.940 -3.772 -17.402 1.00 92.94 204 GLN A O 1
ATOM 1626 N N . ARG A 1 205 ? 3.635 -4.785 -18.485 1.00 91.00 205 ARG A N 1
ATOM 1627 C CA . ARG A 1 205 ? 3.267 -6.145 -18.059 1.00 91.00 205 ARG A CA 1
ATOM 1628 C C . ARG A 1 205 ? 3.356 -6.294 -16.545 1.00 91.00 205 ARG A C 1
ATOM 1630 O O . ARG A 1 205 ? 2.382 -6.732 -15.941 1.00 91.00 205 ARG A O 1
ATOM 1637 N N . ILE A 1 206 ? 4.460 -5.852 -15.940 1.00 89.88 206 ILE A N 1
ATOM 1638 C CA . ILE A 1 206 ? 4.645 -5.920 -14.485 1.00 89.88 206 ILE A CA 1
ATOM 1639 C C . ILE A 1 206 ? 3.560 -5.109 -13.776 1.00 89.88 206 ILE A C 1
ATOM 1641 O O . ILE A 1 206 ? 2.859 -5.636 -12.928 1.00 89.88 206 ILE A O 1
ATOM 1645 N N . ARG A 1 207 ? 3.302 -3.858 -14.166 1.00 90.94 207 ARG A N 1
ATOM 1646 C CA . ARG A 1 207 ? 2.225 -3.059 -13.551 1.00 90.94 207 ARG A CA 1
ATOM 1647 C C . ARG A 1 207 ? 0.826 -3.619 -13.790 1.00 90.94 207 ARG A C 1
ATOM 1649 O O . ARG A 1 207 ? -0.077 -3.299 -13.024 1.00 90.94 207 ARG A O 1
ATOM 1656 N N . LYS A 1 208 ? 0.615 -4.406 -14.845 1.00 88.06 208 LYS A N 1
ATOM 1657 C CA . LYS A 1 208 ? -0.656 -5.099 -15.081 1.00 88.06 208 LYS A CA 1
ATOM 1658 C C . LYS A 1 208 ? -0.828 -6.283 -14.129 1.00 88.06 208 LYS A C 1
ATOM 1660 O O . LYS A 1 208 ? -1.936 -6.478 -13.648 1.00 88.06 208 LYS A O 1
ATOM 1665 N N . ALA A 1 209 ? 0.240 -7.033 -13.867 1.00 83.88 209 ALA A N 1
ATOM 1666 C CA . ALA A 1 209 ? 0.228 -8.151 -12.926 1.00 83.88 209 ALA A CA 1
ATOM 1667 C C . ALA A 1 209 ? 0.193 -7.661 -11.468 1.00 83.88 209 ALA A C 1
ATOM 1669 O O . ALA A 1 209 ? -0.701 -8.019 -10.711 1.00 83.88 209 ALA A O 1
ATOM 1670 N N . PHE A 1 210 ? 1.102 -6.752 -11.116 1.00 83.69 210 PHE A N 1
ATOM 1671 C CA . PHE A 1 210 ? 1.321 -6.283 -9.750 1.00 83.69 210 PHE A CA 1
ATOM 1672 C C . PHE A 1 210 ? 0.494 -5.033 -9.379 1.00 83.69 210 PHE A C 1
ATOM 1674 O O . PHE A 1 210 ? 0.434 -4.597 -8.234 1.00 83.69 210 PHE A O 1
ATOM 1681 N N . GLY A 1 211 ? -0.146 -4.379 -10.344 1.00 85.75 211 GLY A N 1
ATOM 1682 C CA . GLY A 1 211 ? -0.839 -3.112 -10.115 1.00 85.75 211 GLY A CA 1
ATOM 1683 C C . GLY A 1 211 ? 0.102 -1.901 -10.003 1.00 85.75 211 GLY A C 1
ATOM 1684 O O . GLY A 1 211 ? 1.227 -1.954 -9.506 1.00 85.75 211 GLY A O 1
ATOM 1685 N N . MET A 1 212 ? -0.386 -0.738 -10.445 1.00 85.94 212 MET A N 1
ATOM 1686 C CA . MET A 1 212 ? 0.422 0.492 -10.492 1.00 85.94 212 MET A CA 1
ATOM 1687 C C . MET A 1 212 ? 0.884 1.001 -9.121 1.00 85.94 212 MET A C 1
ATOM 1689 O O . MET A 1 212 ? 1.883 1.710 -9.042 1.00 85.94 212 MET A O 1
ATOM 1693 N N . HIS A 1 213 ? 0.153 0.693 -8.047 1.00 85.06 213 HIS A N 1
ATOM 1694 C CA . HIS A 1 213 ? 0.477 1.187 -6.707 1.00 85.06 213 HIS A CA 1
ATOM 1695 C C . HIS A 1 213 ? 1.541 0.348 -5.993 1.00 85.06 213 HIS A C 1
ATOM 1697 O O . HIS A 1 213 ? 2.247 0.897 -5.144 1.00 85.06 213 HIS A O 1
ATOM 1703 N N . ALA A 1 214 ? 1.686 -0.927 -6.368 1.00 89.31 214 ALA A N 1
ATOM 1704 C CA . ALA A 1 214 ? 2.669 -1.834 -5.787 1.00 89.31 214 ALA A CA 1
ATOM 1705 C C . ALA A 1 214 ? 4.066 -1.665 -6.401 1.00 89.31 214 ALA A C 1
ATOM 1707 O O . ALA A 1 214 ? 5.046 -2.019 -5.755 1.00 89.31 214 ALA A O 1
ATOM 1708 N N . VAL A 1 215 ? 4.162 -1.116 -7.621 1.00 92.00 215 VAL A N 1
ATOM 1709 C CA . VAL A 1 215 ? 5.406 -1.093 -8.405 1.00 92.00 215 VAL A CA 1
ATOM 1710 C C . VAL A 1 215 ? 5.895 0.326 -8.675 1.00 92.00 215 VAL A C 1
ATOM 1712 O O . VAL A 1 215 ? 5.211 1.144 -9.296 1.00 92.00 215 VAL A O 1
ATOM 1715 N N . GLU A 1 216 ? 7.134 0.602 -8.286 1.00 93.12 216 GLU A N 1
ATOM 1716 C CA . GLU A 1 216 ? 7.918 1.721 -8.796 1.00 93.12 216 GLU A CA 1
ATOM 1717 C C . GLU A 1 216 ? 8.847 1.262 -9.910 1.00 93.12 216 GLU A C 1
ATOM 1719 O O . GLU A 1 216 ? 9.380 0.161 -9.880 1.00 93.12 216 GLU A O 1
ATOM 1724 N N . VAL A 1 217 ? 9.051 2.126 -10.901 1.00 94.69 217 VAL A N 1
ATOM 1725 C CA . VAL A 1 217 ? 9.933 1.828 -12.029 1.00 94.69 217 VAL A CA 1
ATOM 1726 C C . VAL A 1 217 ? 11.043 2.869 -12.075 1.00 94.69 217 VAL A C 1
ATOM 1728 O O . VAL A 1 217 ? 10.809 4.069 -11.892 1.00 94.69 217 VAL A O 1
ATOM 1731 N N . TRP A 1 218 ? 12.264 2.394 -12.260 1.00 94.88 218 TRP A N 1
ATOM 1732 C CA . TRP A 1 218 ? 13.493 3.164 -12.196 1.00 94.88 218 TRP A CA 1
ATOM 1733 C C . TRP A 1 218 ? 14.375 2.803 -13.377 1.00 94.88 218 TRP A C 1
ATOM 1735 O O . TRP A 1 218 ? 14.309 1.692 -13.895 1.00 94.88 218 TRP A O 1
ATOM 1745 N N . HIS A 1 219 ? 15.202 3.746 -13.809 1.00 93.62 219 HIS A N 1
ATOM 1746 C CA . HIS A 1 219 ? 16.244 3.473 -14.788 1.00 93.62 219 HIS A CA 1
ATOM 1747 C C . HIS A 1 219 ? 17.603 3.906 -14.237 1.00 93.62 219 HIS A C 1
ATOM 1749 O O . HIS A 1 219 ? 17.716 4.944 -13.574 1.00 93.62 219 HIS A O 1
ATOM 1755 N N . THR A 1 220 ? 18.651 3.141 -14.530 1.00 93.06 220 THR A N 1
ATOM 1756 C CA . THR A 1 220 ? 20.034 3.572 -14.276 1.00 93.06 220 THR A CA 1
ATOM 1757 C C . THR A 1 220 ? 20.424 4.733 -15.208 1.00 93.06 220 THR A C 1
ATOM 1759 O O . THR A 1 220 ? 19.677 5.050 -16.145 1.00 93.06 220 THR A O 1
ATOM 1762 N N . PRO A 1 221 ? 21.536 5.451 -14.954 1.00 92.06 221 PRO A N 1
ATOM 1763 C CA . PRO A 1 221 ? 21.934 6.578 -15.792 1.00 92.06 221 PRO A CA 1
ATOM 1764 C C . PRO A 1 221 ? 22.003 6.217 -17.282 1.00 92.06 221 PRO A C 1
ATOM 1766 O O . PRO A 1 221 ? 22.729 5.315 -17.694 1.00 92.06 221 PRO A O 1
ATOM 1769 N N . LEU A 1 222 ? 21.245 6.952 -18.097 1.00 91.69 222 LEU A N 1
ATOM 1770 C CA . LEU A 1 222 ? 21.243 6.800 -19.552 1.00 91.69 222 LEU A CA 1
ATOM 1771 C C . LEU A 1 222 ? 22.307 7.706 -20.182 1.00 91.69 222 LEU A C 1
ATOM 1773 O O . LEU A 1 222 ? 22.610 8.767 -19.622 1.00 91.69 222 LEU A O 1
ATOM 1777 N N . PRO A 1 223 ? 22.832 7.359 -21.371 1.00 91.94 223 PRO A N 1
ATOM 1778 C CA . PRO A 1 223 ? 23.695 8.259 -22.121 1.00 91.94 223 PRO A CA 1
ATOM 1779 C C . PRO A 1 223 ? 23.057 9.644 -22.314 1.00 91.94 223 PRO A C 1
ATOM 1781 O O . PRO A 1 223 ? 21.871 9.783 -22.604 1.00 91.94 223 PRO A O 1
ATOM 1784 N N . SER A 1 224 ? 23.861 10.696 -22.174 1.00 88.62 224 SER A N 1
ATOM 1785 C CA . SER A 1 224 ? 23.389 12.088 -22.133 1.00 88.62 224 SER A CA 1
ATOM 1786 C C . SER A 1 224 ? 23.297 12.769 -23.505 1.00 88.62 224 SER A C 1
ATOM 1788 O O . SER A 1 224 ? 23.191 13.993 -23.581 1.00 88.62 224 SER A O 1
ATOM 1790 N N . LYS A 1 225 ? 23.373 12.007 -24.604 1.00 88.12 225 LYS A N 1
ATOM 1791 C CA . LYS A 1 225 ? 23.445 12.543 -25.972 1.00 88.12 225 LYS A CA 1
ATOM 1792 C C . LYS A 1 225 ? 22.580 11.756 -26.954 1.00 88.12 225 LYS A C 1
ATOM 1794 O O . LYS A 1 225 ? 22.354 10.559 -26.793 1.00 88.12 225 LYS A O 1
ATOM 1799 N N . GLY A 1 226 ? 22.171 12.434 -28.025 1.00 90.75 226 GLY A N 1
ATOM 1800 C CA . GLY A 1 226 ? 21.436 11.833 -29.137 1.00 90.75 226 GLY A CA 1
ATOM 1801 C C . GLY A 1 226 ? 20.058 11.314 -28.726 1.00 90.75 226 GLY A C 1
ATOM 1802 O O . GLY A 1 226 ? 19.401 11.878 -27.852 1.00 90.75 226 GLY A O 1
ATOM 1803 N N . TRP A 1 227 ? 19.630 10.218 -29.353 1.00 94.56 227 TRP A N 1
ATOM 1804 C CA . TRP A 1 227 ? 18.303 9.622 -29.155 1.00 94.56 227 TRP A CA 1
ATOM 1805 C C . TRP A 1 227 ? 18.038 9.135 -27.722 1.00 94.56 227 TRP A C 1
ATOM 1807 O O . TRP A 1 227 ? 16.880 9.004 -27.330 1.00 94.56 227 TRP A O 1
ATOM 1817 N N . TRP A 1 228 ? 19.080 8.948 -26.907 1.00 94.00 228 TRP A N 1
ATOM 1818 C CA . TRP A 1 228 ? 18.952 8.612 -25.486 1.00 94.00 228 TRP A CA 1
ATOM 1819 C C . TRP A 1 228 ? 18.271 9.709 -24.657 1.00 94.00 228 TRP A C 1
ATOM 1821 O O . TRP A 1 228 ? 17.579 9.396 -23.691 1.00 94.00 228 TRP A O 1
ATOM 1831 N N . LEU A 1 229 ? 18.387 10.983 -25.058 1.00 92.38 229 LEU A N 1
ATOM 1832 C CA . LEU A 1 229 ? 17.644 12.079 -24.423 1.00 92.38 229 LEU A CA 1
ATOM 1833 C C . LEU A 1 229 ? 16.135 11.942 -24.663 1.00 92.38 229 LEU A C 1
ATOM 1835 O O . LEU A 1 229 ? 15.340 12.153 -23.750 1.00 92.38 229 LEU A O 1
ATOM 1839 N N . THR A 1 230 ? 15.743 11.533 -25.873 1.00 93.12 230 THR A N 1
ATOM 1840 C CA . THR A 1 230 ? 14.341 11.253 -26.209 1.00 93.12 230 THR A CA 1
ATOM 1841 C C . THR A 1 230 ? 13.818 10.053 -25.424 1.00 93.12 230 THR A C 1
ATOM 1843 O O . THR A 1 230 ? 12.731 10.136 -24.856 1.00 93.12 230 THR A O 1
ATOM 1846 N N . ALA A 1 231 ? 14.604 8.977 -25.322 1.00 93.69 231 ALA A N 1
ATOM 1847 C CA . ALA A 1 231 ? 14.233 7.814 -24.517 1.00 93.69 231 ALA A CA 1
ATOM 1848 C C . ALA A 1 231 ? 14.064 8.176 -23.035 1.00 93.69 231 ALA A C 1
ATOM 1850 O O . ALA A 1 231 ? 13.070 7.797 -22.420 1.00 93.69 231 ALA A O 1
ATOM 1851 N N . LYS A 1 232 ? 14.969 8.990 -22.470 1.00 93.44 232 LYS A N 1
ATOM 1852 C CA . LYS A 1 232 ? 14.850 9.493 -21.093 1.00 93.44 232 LYS A CA 1
ATOM 1853 C C . LYS A 1 232 ? 13.532 10.234 -20.867 1.00 93.44 232 LYS A C 1
ATOM 1855 O O . LYS A 1 232 ? 12.871 9.996 -19.857 1.00 93.44 232 LYS A O 1
ATOM 1860 N N . GLN A 1 233 ? 13.147 11.111 -21.796 1.00 93.31 233 GLN A N 1
ATOM 1861 C CA . GLN A 1 233 ? 11.882 11.835 -21.698 1.00 93.31 233 GLN A CA 1
ATOM 1862 C C . GLN A 1 233 ? 10.700 10.864 -21.704 1.00 93.31 233 GLN A C 1
ATOM 1864 O O . GLN A 1 233 ? 9.859 10.925 -20.817 1.00 93.31 233 GLN A O 1
ATOM 1869 N N . ARG A 1 234 ? 10.678 9.904 -22.633 1.00 94.06 234 ARG A N 1
ATOM 1870 C CA . ARG A 1 234 ? 9.567 8.949 -22.750 1.00 94.06 234 ARG A CA 1
ATOM 1871 C C . ARG A 1 234 ? 9.460 7.998 -21.561 1.00 94.06 234 ARG A C 1
ATOM 1873 O O . ARG A 1 234 ? 8.355 7.697 -21.121 1.00 94.06 234 ARG A O 1
ATOM 1880 N N . LEU A 1 235 ? 10.588 7.560 -21.006 1.00 95.50 235 LEU A N 1
ATOM 1881 C CA . LEU A 1 235 ? 10.608 6.810 -19.752 1.00 95.50 235 LEU A CA 1
ATOM 1882 C C . LEU A 1 235 ? 10.076 7.664 -18.593 1.00 95.50 235 LEU A C 1
ATOM 1884 O O . LEU A 1 235 ? 9.268 7.176 -17.806 1.00 95.50 235 LEU A O 1
ATOM 1888 N N . THR A 1 236 ? 10.460 8.941 -18.517 1.00 94.06 236 THR A N 1
ATOM 1889 C CA . THR A 1 236 ? 9.923 9.884 -17.519 1.00 94.06 236 THR A CA 1
ATOM 1890 C C . THR A 1 236 ? 8.407 10.040 -17.662 1.00 94.06 236 THR A C 1
ATOM 1892 O O . THR A 1 236 ? 7.691 9.937 -16.667 1.00 94.06 236 THR A O 1
ATOM 1895 N N . ASP A 1 237 ? 7.902 10.194 -18.889 1.00 93.88 237 ASP A N 1
ATOM 1896 C CA . ASP A 1 237 ? 6.465 10.285 -19.181 1.00 93.88 237 ASP A CA 1
ATOM 1897 C C . ASP A 1 237 ? 5.719 8.990 -18.801 1.00 93.88 237 ASP A C 1
ATOM 1899 O O . ASP A 1 237 ? 4.579 9.028 -18.343 1.00 93.88 237 ASP A O 1
ATOM 1903 N N . ALA A 1 238 ? 6.380 7.833 -18.917 1.00 92.69 238 ALA A N 1
ATOM 1904 C CA . ALA A 1 238 ? 5.878 6.539 -18.450 1.00 92.69 238 ALA A CA 1
ATOM 1905 C C . ALA A 1 238 ? 6.035 6.322 -16.926 1.00 92.69 238 ALA A C 1
ATOM 1907 O O . ALA A 1 238 ? 5.690 5.256 -16.397 1.00 92.69 238 ALA A O 1
ATOM 1908 N N . GLY A 1 239 ? 6.547 7.318 -16.201 1.00 92.81 239 GLY A N 1
ATOM 1909 C CA . GLY A 1 239 ? 6.691 7.313 -14.749 1.00 92.81 239 GLY A CA 1
ATOM 1910 C C . GLY A 1 239 ? 7.955 6.630 -14.226 1.00 92.81 239 GLY A C 1
ATOM 1911 O O . GLY A 1 239 ? 7.974 6.255 -13.053 1.00 92.81 239 GLY A O 1
ATOM 1912 N N . PHE A 1 240 ? 8.984 6.443 -15.058 1.00 94.44 240 PHE A N 1
ATOM 1913 C CA . PHE A 1 240 ? 10.302 6.023 -14.584 1.00 94.44 240 PHE A CA 1
ATOM 1914 C C . PHE A 1 240 ? 11.016 7.150 -13.855 1.00 94.44 240 PHE A C 1
ATOM 1916 O O . PHE A 1 240 ? 11.057 8.294 -14.307 1.00 94.44 240 PHE A O 1
ATOM 1923 N N . ARG A 1 241 ? 11.629 6.796 -12.726 1.00 91.06 241 ARG A N 1
ATOM 1924 C CA . ARG A 1 241 ? 12.520 7.677 -11.975 1.00 91.06 241 ARG A CA 1
ATOM 1925 C C . ARG A 1 241 ? 13.964 7.421 -12.393 1.00 91.06 241 ARG A C 1
ATOM 1927 O O . ARG A 1 241 ? 14.399 6.275 -12.483 1.00 91.06 241 ARG A O 1
ATOM 1934 N N . GLY A 1 242 ? 14.719 8.488 -12.628 1.00 84.44 242 GLY A N 1
ATOM 1935 C CA . GLY A 1 242 ? 16.155 8.370 -12.854 1.00 84.44 242 GLY A CA 1
ATOM 1936 C C . GLY A 1 242 ? 16.872 8.054 -11.547 1.00 84.44 242 GLY A C 1
ATOM 1937 O O . GLY A 1 242 ? 16.742 8.804 -10.578 1.00 84.44 242 GLY A O 1
ATOM 1938 N N . ALA A 1 243 ? 17.630 6.962 -11.514 1.00 66.81 243 ALA A N 1
ATOM 1939 C CA . ALA A 1 243 ? 18.535 6.693 -10.410 1.00 66.81 243 ALA A CA 1
ATOM 1940 C C . ALA A 1 243 ? 19.730 7.657 -10.492 1.00 66.81 243 ALA A C 1
ATOM 1942 O O . ALA A 1 243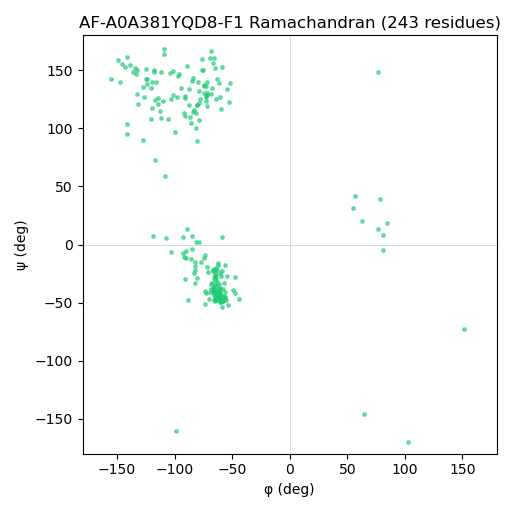 ? 20.488 7.636 -11.462 1.00 66.81 243 ALA A O 1
ATOM 1943 N N . ASN A 1 244 ? 19.909 8.485 -9.461 1.00 47.62 244 ASN A N 1
ATOM 1944 C CA . ASN A 1 244 ? 21.198 9.109 -9.177 1.00 47.62 244 ASN A CA 1
ATOM 1945 C C . ASN A 1 244 ? 22.029 8.055 -8.435 1.00 47.62 244 ASN A C 1
ATOM 1947 O O . ASN A 1 244 ? 21.919 7.953 -7.214 1.00 47.62 244 ASN A O 1
ATOM 1951 N N . LYS A 1 245 ? 22.773 7.216 -9.154 1.00 38.50 245 LYS A N 1
ATOM 1952 C CA . LYS A 1 245 ? 23.942 6.563 -8.556 1.00 38.50 245 LYS A CA 1
ATOM 1953 C C . LYS A 1 245 ? 25.158 7.410 -8.887 1.00 38.50 245 LYS A C 1
ATOM 1955 O O . LYS A 1 245 ? 25.280 7.777 -10.077 1.00 38.50 245 LYS A O 1
#